Protein AF-D8UL14-F1 (afdb_monomer_lite)

pLDDT: mean 78.89, std 17.49, range [25.75, 96.25]

InterPro domains:
  IPR052980 Crinkler effector [PTHR33129] (57-321)

Organism: NCBI:txid3068

Structure (mmCIF, N/CA/C/O backbone):
data_AF-D8UL14-F1
#
_entry.id   AF-D8UL14-F1
#
loop_
_atom_site.group_PDB
_atom_site.id
_atom_site.type_symbol
_atom_site.label_atom_id
_atom_site.label_alt_id
_atom_site.label_comp_id
_atom_site.label_asym_id
_atom_site.label_entity_id
_atom_site.label_seq_id
_atom_site.pdbx_PDB_ins_code
_atom_site.Cartn_x
_atom_site.Cartn_y
_atom_site.Cartn_z
_atom_site.occupancy
_atom_site.B_iso_or_equiv
_atom_site.auth_seq_id
_atom_site.auth_comp_id
_atom_site.auth_asym_id
_atom_site.auth_atom_id
_atom_site.pdbx_PDB_model_num
ATOM 1 N N . MET A 1 1 ? -17.377 34.068 15.811 1.00 58.00 1 MET A N 1
ATOM 2 C CA . MET A 1 1 ? -17.763 32.808 15.140 1.00 58.00 1 MET A CA 1
ATOM 3 C C . MET A 1 1 ? -19.013 32.284 15.816 1.00 58.00 1 MET A C 1
ATOM 5 O O . MET A 1 1 ? -19.076 32.346 17.036 1.00 58.00 1 MET A O 1
ATOM 9 N N . ASP A 1 2 ? -19.990 31.846 15.027 1.00 80.19 2 ASP A N 1
ATOM 10 C CA . ASP A 1 2 ? -21.283 31.316 15.483 1.00 80.19 2 ASP A CA 1
ATOM 11 C C . ASP A 1 2 ? -21.216 29.783 15.643 1.00 80.19 2 ASP A C 1
ATOM 13 O O . ASP A 1 2 ? -20.431 29.139 14.946 1.00 80.19 2 ASP A O 1
ATOM 17 N N . TRP A 1 3 ? -22.023 29.180 16.519 1.00 77.19 3 TRP A N 1
ATOM 18 C CA . TRP A 1 3 ? -22.046 27.726 16.769 1.00 77.19 3 TRP A CA 1
ATOM 19 C C . TRP A 1 3 ? -22.418 26.918 15.510 1.00 77.19 3 TRP A C 1
ATOM 21 O O . TRP A 1 3 ? -21.996 25.771 15.358 1.00 77.19 3 TRP A O 1
ATOM 31 N N . LEU A 1 4 ? -23.113 27.537 14.546 1.00 82.19 4 LEU A N 1
ATOM 32 C CA . LEU A 1 4 ? -23.390 26.962 13.223 1.00 82.19 4 LEU A CA 1
ATOM 33 C C . LEU A 1 4 ? -22.128 26.722 12.376 1.00 82.19 4 LEU A C 1
ATOM 35 O O . LEU A 1 4 ? -22.139 25.870 11.487 1.00 82.19 4 LEU A O 1
ATOM 39 N N . SER A 1 5 ? -21.020 27.415 12.662 1.00 83.81 5 SER A N 1
ATOM 40 C CA . SER A 1 5 ? -19.759 27.250 11.923 1.00 83.81 5 SER A CA 1
ATOM 41 C C . SER A 1 5 ? -19.137 25.857 12.068 1.00 83.81 5 SER A C 1
ATOM 43 O O . SER A 1 5 ? -18.374 25.441 11.198 1.00 83.81 5 SER A O 1
ATOM 45 N N . LEU A 1 6 ? -19.509 25.102 13.109 1.00 84.31 6 LEU A N 1
ATOM 46 C CA . LEU A 1 6 ? -19.031 23.738 13.344 1.00 84.31 6 LEU A CA 1
ATOM 47 C C . LEU A 1 6 ? -19.735 22.697 12.457 1.00 84.31 6 LEU A C 1
ATOM 49 O O . LEU A 1 6 ? -19.236 21.583 12.299 1.00 84.31 6 LEU A O 1
ATOM 53 N N . ARG A 1 7 ? -20.871 23.049 11.838 1.00 88.00 7 ARG A N 1
ATOM 54 C CA . ARG A 1 7 ? -21.711 22.107 11.087 1.00 88.00 7 ARG A CA 1
ATOM 55 C C . ARG A 1 7 ? -21.043 21.591 9.815 1.00 88.00 7 ARG A C 1
ATOM 57 O O . ARG A 1 7 ? -20.945 20.382 9.647 1.00 88.00 7 ARG A O 1
ATOM 64 N N . ALA A 1 8 ? -20.530 22.477 8.962 1.00 83.94 8 ALA A N 1
ATOM 65 C CA . ALA A 1 8 ? -19.833 22.066 7.740 1.00 83.94 8 ALA A CA 1
ATOM 66 C C . ALA A 1 8 ? -18.567 21.220 8.029 1.00 83.94 8 ALA A C 1
ATOM 68 O O . ALA A 1 8 ? -18.393 20.172 7.404 1.00 83.94 8 ALA A O 1
ATOM 69 N N . PRO A 1 9 ? -17.717 21.575 9.015 1.00 83.38 9 PRO A N 1
ATOM 70 C CA . PRO A 1 9 ? -16.628 20.705 9.456 1.00 83.38 9 PRO A CA 1
ATOM 71 C C . PRO A 1 9 ? -17.098 19.337 9.987 1.00 83.38 9 PRO A C 1
ATOM 73 O O . PRO A 1 9 ? -16.516 18.311 9.633 1.00 83.38 9 PRO A O 1
ATOM 76 N N . LEU A 1 10 ? -18.167 19.285 10.792 1.00 83.62 10 LEU A N 1
ATOM 77 C CA . LEU A 1 10 ? -18.757 18.022 11.261 1.00 83.62 10 LEU A CA 1
ATOM 78 C C . LEU A 1 10 ? -19.303 17.176 10.107 1.00 83.62 10 LEU A C 1
ATOM 80 O O . LEU A 1 10 ? -19.116 15.964 10.115 1.00 83.62 10 LEU A O 1
ATOM 84 N N . GLU A 1 11 ? -19.944 17.784 9.109 1.00 84.75 11 GLU A N 1
ATOM 85 C CA . GLU A 1 11 ? -20.432 17.096 7.907 1.00 84.75 11 GLU A CA 1
ATOM 86 C C . GLU A 1 11 ? -19.291 16.497 7.089 1.00 84.75 11 GLU A C 1
ATOM 88 O O . GLU A 1 11 ? -19.402 15.354 6.646 1.00 84.75 11 GLU A O 1
ATOM 93 N N . ALA A 1 12 ? -18.177 17.216 6.946 1.00 76.38 12 ALA A N 1
ATOM 94 C CA . ALA A 1 12 ? -16.986 16.693 6.289 1.00 76.38 12 ALA A CA 1
ATOM 95 C C . ALA A 1 12 ? -16.360 15.522 7.071 1.00 76.38 12 ALA A C 1
ATOM 97 O O . ALA A 1 12 ? -15.912 14.546 6.471 1.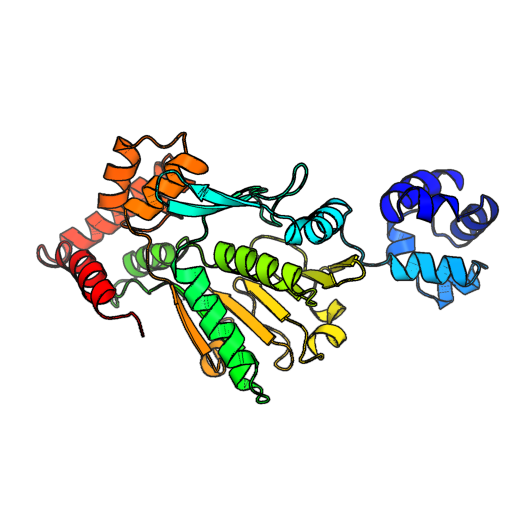00 76.38 12 ALA A O 1
ATOM 98 N N . TRP A 1 13 ? -16.351 15.594 8.406 1.00 77.38 13 TRP A N 1
ATOM 99 C CA . TRP A 1 13 ? -15.690 14.603 9.259 1.00 77.38 13 TRP A CA 1
ATOM 100 C C . TRP A 1 13 ? -16.537 13.351 9.536 1.00 77.38 13 TRP A C 1
ATOM 102 O O . TRP A 1 13 ? -16.030 12.234 9.475 1.00 77.38 13 TRP A O 1
ATOM 112 N N . LEU A 1 14 ? -17.833 13.515 9.809 1.00 79.06 14 LEU A N 1
ATOM 113 C CA . LEU A 1 14 ? -18.765 12.433 10.159 1.00 79.06 14 LEU A CA 1
ATOM 114 C C . LEU A 1 14 ? -19.622 11.954 8.983 1.00 79.06 14 LEU A C 1
ATOM 116 O O . LEU A 1 14 ? -20.426 11.032 9.157 1.00 79.06 14 LEU A O 1
ATOM 120 N N . LYS A 1 15 ? -19.470 12.575 7.804 1.00 73.81 15 LYS A N 1
ATOM 121 C CA . LYS A 1 15 ? -20.388 12.486 6.655 1.00 73.81 15 LYS A CA 1
ATOM 122 C C . LYS A 1 15 ? -21.759 13.087 6.987 1.00 73.81 15 LYS A C 1
ATOM 124 O O . LYS A 1 15 ? -22.193 13.103 8.140 1.00 73.81 15 LYS A O 1
ATOM 129 N N . SER A 1 16 ? -22.499 13.532 5.970 1.00 74.06 16 SER A N 1
ATOM 130 C CA . SER A 1 16 ? -23.780 14.238 6.154 1.00 74.06 16 SER A CA 1
ATOM 131 C C . SER A 1 16 ? -24.780 13.469 7.029 1.00 74.06 16 SER A C 1
ATOM 133 O O . SER A 1 16 ? -25.423 14.056 7.890 1.00 74.06 16 SER A O 1
ATOM 135 N N . ALA A 1 17 ? -24.859 12.140 6.898 1.00 73.38 17 ALA A N 1
ATOM 136 C CA . ALA A 1 17 ? -25.745 11.307 7.721 1.00 73.38 17 ALA A CA 1
ATOM 137 C C . ALA A 1 17 ? -25.305 11.183 9.195 1.00 73.38 17 ALA A C 1
ATOM 139 O O . ALA A 1 17 ? -26.136 10.926 10.068 1.00 73.38 17 ALA A O 1
ATOM 140 N N . GLY A 1 18 ? -24.008 11.314 9.486 1.00 76.12 18 GLY A N 1
ATOM 141 C CA . GLY A 1 18 ? -23.477 11.328 10.848 1.00 76.12 18 GLY A CA 1
ATOM 142 C C . GLY A 1 18 ? -23.667 12.690 11.505 1.00 76.12 18 GLY A C 1
ATOM 143 O O . GLY A 1 18 ? -24.178 12.764 12.620 1.00 76.12 18 GLY A O 1
ATOM 144 N N . ALA A 1 19 ? -23.343 13.759 10.778 1.00 81.69 19 ALA A N 1
ATOM 145 C CA . ALA A 1 19 ? -23.474 15.135 11.243 1.00 81.69 19 ALA A CA 1
ATOM 146 C C . ALA A 1 19 ? -24.931 15.591 11.398 1.00 81.69 19 ALA A C 1
ATOM 148 O O . ALA A 1 19 ? -25.245 16.257 12.377 1.00 81.69 19 ALA A O 1
ATOM 149 N N . ALA A 1 20 ? -25.851 15.154 10.529 1.00 84.19 20 ALA A N 1
ATOM 150 C CA . ALA A 1 20 ? -27.283 15.463 10.643 1.00 84.19 20 ALA A CA 1
ATOM 151 C C . ALA A 1 20 ? -27.923 14.955 11.947 1.00 84.19 20 ALA A C 1
ATOM 153 O O . ALA A 1 20 ? -29.019 15.371 12.315 1.00 84.19 20 ALA A O 1
ATOM 154 N N . LYS A 1 21 ? -27.251 14.045 12.662 1.00 87.75 21 LYS A N 1
ATOM 155 C CA . LYS A 1 21 ? -27.699 13.562 13.969 1.00 87.75 21 LYS A CA 1
ATOM 156 C C . LYS A 1 21 ? -27.408 14.570 15.094 1.00 87.75 21 LYS A C 1
ATOM 158 O O . LYS A 1 21 ? -28.018 14.450 16.160 1.00 87.75 21 LYS A O 1
ATOM 163 N N . PHE A 1 22 ? -26.512 15.534 14.875 1.00 90.69 22 PHE A N 1
ATOM 164 C CA . PHE A 1 22 ? -26.248 16.642 15.791 1.00 90.69 22 PHE A CA 1
ATOM 165 C C . PHE A 1 22 ? -27.320 17.713 15.597 1.00 90.69 22 PHE A C 1
ATOM 167 O O . PHE A 1 22 ? -27.424 18.342 14.545 1.00 90.69 22 PHE A O 1
ATOM 174 N N . SER A 1 23 ? -28.141 17.881 16.627 1.00 91.06 23 SER A N 1
ATOM 175 C CA . SER A 1 23 ? -29.106 18.971 16.699 1.00 91.06 23 SER A CA 1
ATOM 176 C C . SER A 1 23 ? -28.396 20.301 16.933 1.00 91.06 23 SER A C 1
ATOM 178 O O . SER A 1 23 ? -27.253 20.338 17.389 1.00 91.06 23 SER A O 1
ATOM 180 N N . ASP A 1 24 ? -29.099 21.396 16.677 1.00 91.44 24 ASP A N 1
ATOM 181 C CA . ASP A 1 24 ? -28.601 22.745 16.950 1.00 91.44 24 ASP A CA 1
ATOM 182 C C . ASP A 1 24 ? -28.225 22.934 18.426 1.00 91.44 24 ASP A C 1
ATOM 184 O O . ASP A 1 24 ? -27.248 23.609 18.742 1.00 91.44 24 ASP A O 1
ATOM 188 N N . GLU A 1 25 ? -28.936 22.255 19.328 1.00 91.62 25 GLU A N 1
ATOM 189 C CA . GLU A 1 25 ? -28.612 22.250 20.753 1.00 91.62 25 GLU A CA 1
ATOM 190 C C . GLU A 1 25 ? -27.302 21.506 21.050 1.00 91.62 25 GLU A C 1
ATOM 192 O O . GLU A 1 25 ? -26.485 21.993 21.826 1.00 91.62 25 GLU A O 1
ATOM 197 N N . ASP A 1 26 ? -27.032 20.378 20.378 1.00 92.19 26 ASP A N 1
ATOM 198 C CA . ASP A 1 26 ? -25.744 19.683 20.525 1.00 92.19 26 ASP A CA 1
ATOM 199 C C . ASP A 1 26 ? -24.581 20.570 20.031 1.00 92.19 26 ASP A C 1
ATOM 201 O O . ASP A 1 26 ? -23.508 20.583 20.634 1.00 92.19 26 ASP A O 1
ATOM 205 N N . LEU A 1 27 ? -24.785 21.330 18.946 1.00 92.12 27 LEU A N 1
ATOM 206 C CA . LEU A 1 27 ? -23.778 22.256 18.412 1.00 92.12 27 LEU A CA 1
ATOM 207 C C . LEU A 1 27 ? -23.531 23.444 19.354 1.00 92.12 27 LEU A C 1
ATOM 209 O O . LEU A 1 27 ? -22.382 23.846 19.540 1.00 92.12 27 LEU A O 1
ATOM 213 N N . ARG A 1 28 ? -24.581 23.976 19.991 1.00 91.62 28 ARG A N 1
ATOM 214 C CA . ARG A 1 28 ? -24.450 25.011 21.030 1.00 91.62 28 ARG A CA 1
ATOM 215 C C . ARG A 1 28 ? -23.696 24.507 22.250 1.00 91.62 28 ARG A C 1
ATOM 217 O O . ARG A 1 28 ? -22.808 25.206 22.727 1.00 91.62 28 ARG A O 1
ATOM 224 N N . VAL A 1 29 ? -24.011 23.299 22.714 1.00 93.69 29 VAL A N 1
ATOM 225 C CA . VAL A 1 29 ? -23.314 22.631 23.821 1.00 93.69 29 VAL A CA 1
ATOM 226 C C . VAL A 1 29 ? -21.818 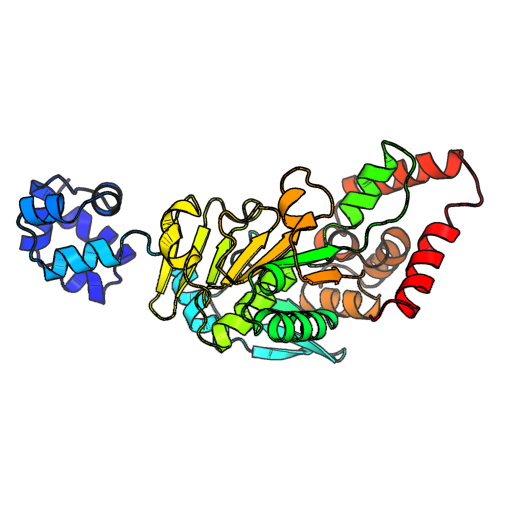22.490 23.527 1.00 93.69 29 VAL A C 1
ATOM 228 O O . VAL A 1 29 ? -20.984 22.838 24.361 1.00 93.69 29 VAL A O 1
ATOM 231 N N . LEU A 1 30 ? -21.460 22.040 22.320 1.00 92.62 30 LEU A N 1
ATOM 232 C CA . LEU A 1 30 ? -20.062 21.944 21.895 1.00 92.62 30 LEU A CA 1
ATOM 233 C C . LEU A 1 30 ? -19.373 23.314 21.879 1.00 92.62 30 LEU A C 1
ATOM 235 O O . LEU A 1 30 ? -18.281 23.459 22.425 1.00 92.62 30 LEU A O 1
ATOM 239 N N . TRP A 1 31 ? -20.029 24.326 21.318 1.00 92.31 31 TRP A N 1
ATOM 240 C CA . TRP A 1 31 ? -19.496 25.685 21.252 1.00 92.31 31 TRP A CA 1
ATOM 241 C C . TRP A 1 31 ? -19.279 26.299 22.646 1.00 92.31 31 TRP A C 1
ATOM 243 O O . TRP A 1 31 ? -18.201 26.814 22.937 1.00 92.31 31 TRP A O 1
ATOM 253 N N . GLN A 1 32 ? -20.255 26.173 23.552 1.00 91.62 32 GLN A N 1
ATOM 254 C CA . GLN A 1 32 ? -20.136 26.625 24.946 1.00 91.62 32 GLN A CA 1
ATOM 255 C C . GLN A 1 32 ? -19.051 25.861 25.717 1.00 91.62 32 GLN A C 1
ATOM 257 O O . GLN A 1 32 ? -18.375 26.437 26.567 1.00 91.62 32 GLN A O 1
ATOM 262 N N . GLY A 1 33 ? -18.849 24.582 25.388 1.00 89.38 33 GLY A N 1
ATOM 263 C CA . GLY A 1 33 ? -17.757 23.756 25.900 1.00 89.38 33 GLY A CA 1
ATOM 264 C C . GLY A 1 33 ? -16.374 24.099 25.333 1.00 89.38 33 GLY A C 1
ATOM 265 O O . GLY A 1 33 ? -15.398 23.462 25.723 1.00 89.38 33 GLY A O 1
ATOM 266 N N . GLY A 1 34 ? -16.277 25.082 24.428 1.00 89.75 34 GLY A N 1
ATOM 267 C CA . GLY A 1 34 ? -15.028 25.531 23.810 1.00 89.75 34 GLY A CA 1
ATOM 268 C C . GLY A 1 34 ? -14.608 24.749 22.563 1.00 89.75 34 GLY A C 1
ATOM 269 O O . GLY A 1 34 ? -13.514 24.978 22.052 1.00 89.75 34 GLY A O 1
ATOM 270 N N . TYR A 1 35 ? -15.451 23.851 22.046 1.00 91.19 35 TYR A N 1
ATOM 271 C CA . TYR A 1 35 ? -15.171 23.060 20.846 1.00 91.19 35 TYR A CA 1
ATOM 272 C C . TYR A 1 35 ? -15.611 23.810 19.586 1.00 91.19 35 TYR A C 1
ATOM 274 O O . TYR A 1 35 ? -16.656 23.531 18.998 1.00 91.19 35 TYR A O 1
ATOM 282 N N . ASN A 1 36 ? -14.809 24.791 19.181 1.00 87.88 36 ASN A N 1
ATOM 283 C CA . ASN A 1 36 ? -15.134 25.696 18.076 1.00 87.88 36 ASN A CA 1
ATOM 284 C C . ASN A 1 36 ? -14.644 25.183 16.719 1.00 87.88 36 ASN A C 1
ATOM 286 O O . ASN A 1 36 ? -15.068 25.674 15.673 1.00 87.88 36 ASN A O 1
ATOM 290 N N . THR A 1 37 ? -13.744 24.203 16.724 1.00 87.12 37 THR A N 1
ATOM 291 C CA . THR A 1 37 ? -13.106 23.656 15.531 1.00 87.12 37 THR A CA 1
ATOM 292 C C . THR A 1 37 ? -13.059 22.128 15.566 1.00 87.12 37 THR A C 1
ATOM 294 O O . THR A 1 37 ? -13.192 21.489 16.611 1.00 87.12 37 THR A O 1
ATOM 297 N N . LEU A 1 38 ? -12.790 21.515 14.408 1.00 82.62 38 LEU A N 1
ATOM 298 C CA . LEU A 1 38 ? -12.474 20.083 14.348 1.00 82.62 38 LEU A CA 1
ATOM 299 C C . LEU A 1 38 ? -11.213 19.723 15.135 1.00 82.62 38 LEU A C 1
ATOM 301 O O . LEU A 1 38 ? -11.096 18.585 15.573 1.00 82.62 38 LEU A O 1
ATOM 305 N N . VAL A 1 39 ? -10.266 20.650 15.297 1.00 82.56 39 VAL A N 1
ATOM 306 C CA . VAL A 1 39 ? -9.039 20.392 16.063 1.00 82.56 39 VAL A CA 1
ATOM 307 C C . VAL A 1 39 ? -9.391 20.154 17.527 1.00 82.56 39 VAL A C 1
ATOM 309 O O . VAL A 1 39 ? -8.952 19.158 18.095 1.00 82.56 39 VAL A O 1
ATOM 312 N N . ASP A 1 40 ? -10.270 20.987 18.087 1.00 87.75 40 ASP A N 1
ATOM 313 C CA . ASP A 1 40 ? -10.749 20.853 19.466 1.00 87.75 40 ASP A CA 1
ATOM 314 C C . ASP A 1 40 ? -11.473 19.515 19.666 1.00 87.75 40 ASP A C 1
ATOM 316 O O . ASP A 1 40 ? -11.225 18.792 20.631 1.00 87.75 40 ASP A O 1
ATOM 320 N N . LEU A 1 41 ? -12.332 19.139 18.710 1.00 86.56 41 LEU A N 1
ATOM 321 C CA . LEU A 1 41 ? -13.044 17.861 18.741 1.00 86.56 41 LEU A CA 1
ATOM 322 C C . LEU A 1 41 ? -12.129 16.651 18.548 1.00 86.56 41 LEU A C 1
ATOM 324 O O . LEU A 1 41 ? -12.437 15.583 19.069 1.00 86.56 41 LEU A O 1
ATOM 328 N N . LYS A 1 42 ? -11.014 16.787 17.823 1.00 83.06 42 LYS A N 1
ATOM 329 C CA . LYS A 1 42 ? -10.049 15.700 17.598 1.00 83.06 42 LYS A CA 1
ATOM 330 C C . LYS A 1 42 ? -9.227 15.358 18.840 1.00 83.06 42 LYS A C 1
ATOM 332 O O . LYS A 1 42 ? -8.758 14.230 18.940 1.00 83.06 42 LYS A O 1
ATOM 337 N N . VAL A 1 43 ? -9.071 16.301 19.769 1.00 83.94 43 VAL A N 1
ATOM 338 C CA . VAL A 1 43 ? -8.344 16.105 21.038 1.00 83.94 43 VAL A CA 1
ATOM 339 C C . VAL A 1 43 ? -9.271 15.962 22.248 1.00 83.94 43 VAL A C 1
ATOM 341 O O . VAL A 1 43 ? -8.807 15.780 23.373 1.00 83.94 43 VAL A O 1
ATOM 344 N N . ALA A 1 44 ? -10.585 16.050 22.034 1.00 87.44 44 ALA A N 1
ATOM 345 C CA . ALA A 1 44 ? -11.578 15.958 23.090 1.00 87.44 44 ALA A CA 1
ATOM 346 C C . ALA A 1 44 ? -11.561 14.580 23.769 1.00 87.44 44 ALA A C 1
ATOM 348 O O . ALA A 1 44 ? -11.396 13.546 23.129 1.00 87.44 44 ALA A O 1
ATOM 349 N N . THR A 1 45 ? -11.791 14.546 25.076 1.00 88.19 45 THR A N 1
ATOM 350 C CA . THR A 1 45 ? -11.923 13.294 25.830 1.00 88.19 45 THR A CA 1
ATOM 351 C C . THR A 1 45 ? -13.392 13.010 26.112 1.00 88.19 45 THR A C 1
ATOM 353 O O . THR A 1 45 ? -14.211 13.929 26.147 1.00 88.19 45 THR A O 1
ATOM 356 N N . ARG A 1 46 ? -13.734 11.748 26.402 1.00 90.62 46 ARG A N 1
ATOM 357 C CA . ARG A 1 46 ? -15.077 11.395 26.892 1.00 90.62 46 ARG A CA 1
ATOM 358 C C . ARG A 1 46 ? -15.505 12.303 28.048 1.00 90.62 46 ARG A C 1
ATOM 360 O O . ARG A 1 46 ? -16.535 12.960 27.961 1.00 90.62 46 ARG A O 1
ATOM 367 N N . ALA A 1 47 ? -14.657 12.407 29.071 1.00 89.25 47 ALA A N 1
ATOM 368 C CA . ALA A 1 47 ? -14.933 13.198 30.265 1.00 89.25 47 ALA A CA 1
ATOM 369 C C . ALA A 1 47 ? -15.131 14.692 29.961 1.00 89.25 47 ALA A C 1
ATOM 371 O O . ALA A 1 47 ? -15.948 15.347 30.605 1.00 89.25 47 ALA A O 1
ATOM 372 N N . SER A 1 48 ? -14.396 15.251 28.994 1.00 93.19 48 SER A N 1
ATOM 373 C CA . SER A 1 48 ? -14.529 16.665 28.635 1.00 93.19 48 SER A CA 1
ATOM 374 C C . SER A 1 48 ? -15.775 16.947 27.788 1.00 93.19 48 SER A C 1
ATOM 376 O O . SER A 1 48 ? -16.354 18.021 27.926 1.00 93.19 48 SER A O 1
ATOM 378 N N . LEU A 1 49 ? -16.211 16.006 26.943 1.00 92.25 49 LEU A N 1
ATOM 379 C CA . LEU A 1 49 ? -17.449 16.125 26.159 1.00 92.25 49 LEU A CA 1
ATOM 380 C C . LEU A 1 49 ? -18.697 15.906 27.028 1.00 92.25 49 LEU A C 1
ATOM 382 O O . LEU A 1 49 ? -19.669 16.648 26.910 1.00 92.25 49 LEU A O 1
ATOM 386 N N . GLU A 1 50 ? -18.656 14.937 27.944 1.00 92.25 50 GLU A N 1
ATOM 387 C CA . GLU A 1 50 ? -19.732 14.694 28.914 1.00 92.25 50 GLU A CA 1
ATOM 388 C C . GLU A 1 50 ? -19.894 15.882 29.870 1.00 92.25 50 GLU A C 1
ATOM 390 O O . GLU A 1 50 ? -21.016 16.312 30.128 1.00 92.25 50 GLU A O 1
ATOM 395 N N . ARG A 1 51 ? -18.786 16.487 30.329 1.00 92.75 51 ARG A N 1
ATOM 396 C CA . ARG A 1 51 ? -18.821 17.705 31.158 1.00 92.75 51 ARG A CA 1
ATOM 397 C C . ARG A 1 51 ? -19.409 18.908 30.424 1.00 92.75 51 ARG A C 1
ATOM 399 O O . ARG A 1 51 ? -20.035 19.744 31.063 1.00 92.75 51 ARG A O 1
ATOM 406 N N . ALA A 1 52 ? -19.225 18.993 29.106 1.00 91.62 52 ALA A N 1
ATOM 407 C CA . ALA A 1 52 ? -19.877 20.018 28.297 1.00 91.62 52 ALA A CA 1
ATOM 408 C C . ALA A 1 52 ? -21.402 19.810 28.209 1.00 91.62 52 ALA A C 1
ATOM 410 O O . ALA A 1 52 ? -22.110 20.732 27.830 1.00 91.62 52 ALA A O 1
ATOM 411 N N . GLY A 1 53 ? -21.920 18.637 28.596 1.00 92.19 53 GLY A N 1
ATOM 412 C CA . GLY A 1 53 ? -23.346 18.305 28.546 1.00 92.19 53 GLY A CA 1
ATOM 413 C C . GLY A 1 53 ? -23.754 17.557 27.277 1.00 92.19 53 GLY A C 1
ATOM 414 O O . GLY A 1 53 ? -24.944 17.419 26.993 1.00 92.19 53 GLY A O 1
ATOM 415 N N . LEU A 1 54 ? -22.788 17.067 26.492 1.00 93.50 54 LEU A N 1
ATOM 416 C CA . LEU A 1 54 ? -23.081 16.346 25.263 1.00 93.50 54 LEU A CA 1
ATOM 417 C C . LEU A 1 54 ? -23.630 14.944 25.573 1.00 93.50 54 LEU A C 1
ATOM 419 O O . LEU A 1 54 ? -23.089 14.205 26.395 1.00 93.50 54 LEU A O 1
ATOM 423 N N . ARG A 1 55 ? -24.700 14.548 24.878 1.00 91.62 55 ARG A N 1
ATOM 424 C CA . ARG A 1 55 ? -25.357 13.247 25.087 1.00 91.62 55 ARG A CA 1
ATOM 425 C C . ARG A 1 55 ? -24.396 12.079 24.808 1.00 91.62 55 ARG A C 1
ATOM 427 O O . ARG A 1 55 ? -23.693 12.138 23.796 1.00 91.62 55 ARG A O 1
ATOM 434 N N . PRO A 1 56 ? -24.439 10.970 25.577 1.00 87.75 56 PRO A N 1
ATOM 435 C CA . PRO A 1 56 ? -23.511 9.843 25.417 1.00 87.75 56 PRO A CA 1
ATOM 436 C C . PRO A 1 56 ? -23.389 9.321 23.979 1.00 87.75 56 PRO A C 1
ATOM 438 O O . PRO A 1 56 ? -22.287 9.162 23.474 1.00 87.75 56 PRO A O 1
ATOM 441 N N . ALA A 1 57 ? -24.504 9.188 23.253 1.00 83.31 57 ALA A N 1
ATOM 442 C CA . ALA A 1 57 ? -24.481 8.742 21.857 1.00 83.31 57 ALA A CA 1
ATOM 443 C C . ALA A 1 57 ? -23.724 9.694 20.904 1.00 83.31 57 ALA A C 1
ATOM 445 O O . ALA A 1 57 ? -23.202 9.261 19.880 1.00 83.31 57 ALA A O 1
ATOM 446 N N . ARG A 1 58 ? -23.679 10.998 21.206 1.00 90.56 58 ARG A N 1
ATOM 447 C CA . ARG A 1 58 ? -22.924 12.000 20.433 1.00 90.56 58 ARG A CA 1
ATOM 448 C C . ARG A 1 58 ? -21.457 12.019 20.843 1.00 90.56 58 ARG A C 1
ATOM 450 O O . ARG A 1 58 ? -20.599 12.144 19.974 1.00 90.56 58 ARG A O 1
ATOM 457 N N . VAL A 1 59 ? -21.180 11.819 22.132 1.00 87.31 59 VAL A N 1
ATOM 458 C CA . VAL A 1 59 ? -19.824 11.584 22.645 1.00 87.31 59 VAL A CA 1
ATOM 459 C C . VAL A 1 59 ? -19.214 10.376 21.937 1.00 87.31 59 VAL A C 1
ATOM 461 O O . VAL A 1 59 ? -18.159 10.499 21.326 1.00 87.31 59 VAL A O 1
ATOM 464 N N . ASP A 1 60 ? -19.922 9.247 21.914 1.00 83.06 60 ASP A N 1
ATOM 465 C CA . ASP A 1 60 ? -19.487 8.027 21.232 1.00 83.06 60 ASP A CA 1
ATOM 466 C C . ASP A 1 60 ? -19.233 8.271 19.742 1.00 83.06 60 ASP A C 1
ATOM 468 O O . ASP A 1 60 ? -18.240 7.793 19.202 1.00 83.06 60 ASP A O 1
ATOM 472 N N . GLN A 1 61 ? -20.083 9.061 19.077 1.00 81.75 61 GLN A N 1
ATOM 473 C CA . GLN A 1 61 ? -19.879 9.423 17.674 1.00 81.75 61 GLN A CA 1
ATOM 474 C C . GLN A 1 61 ? -18.605 10.234 17.446 1.00 81.75 61 GLN A C 1
ATOM 476 O O . GLN A 1 61 ? -17.837 9.872 16.557 1.00 81.75 61 GLN A O 1
ATOM 481 N N . ILE A 1 62 ? -18.359 11.283 18.238 1.00 84.94 62 ILE A N 1
ATOM 482 C CA . ILE A 1 62 ? -17.140 12.099 18.129 1.00 84.94 62 ILE A CA 1
ATOM 483 C C . ILE A 1 62 ? -15.914 11.229 18.384 1.00 84.94 62 ILE A C 1
ATOM 485 O O . ILE A 1 62 ? -15.007 11.202 17.559 1.00 84.94 62 ILE A O 1
ATOM 489 N N . LEU A 1 63 ? -15.912 10.456 19.471 1.00 82.62 63 LEU A N 1
ATOM 490 C CA . LEU A 1 63 ? -14.786 9.594 19.826 1.00 82.62 63 LEU A CA 1
ATOM 491 C C . LEU A 1 63 ? -14.550 8.492 18.782 1.00 82.62 63 LEU A C 1
ATOM 493 O O . LEU A 1 63 ? -13.410 8.206 18.446 1.00 82.62 63 LEU A O 1
ATOM 497 N N . SER A 1 64 ? -15.607 7.917 18.199 1.00 74.50 64 SER A N 1
ATOM 498 C CA . SER A 1 64 ? -15.483 6.925 17.116 1.00 74.50 64 SER A CA 1
ATOM 499 C C . SER A 1 64 ? -14.972 7.507 15.792 1.00 74.50 64 SER A C 1
ATOM 501 O O . SER A 1 64 ? -14.560 6.763 14.898 1.00 74.50 64 SER A O 1
ATOM 503 N N . ALA A 1 65 ? -15.047 8.831 15.645 1.00 75.94 65 ALA A N 1
ATOM 504 C CA . ALA A 1 65 ? -14.541 9.560 14.494 1.00 75.94 65 ALA A CA 1
ATOM 505 C C . ALA A 1 65 ? -13.143 10.141 14.721 1.00 75.94 65 ALA A C 1
ATOM 507 O O . ALA A 1 65 ? -12.444 10.462 13.755 1.00 75.94 65 ALA A O 1
ATOM 508 N N . GLN A 1 66 ? -12.710 10.262 15.978 1.00 80.88 66 GLN A N 1
ATOM 509 C CA . GLN A 1 66 ? -11.333 10.599 16.312 1.00 80.88 66 GLN A CA 1
ATOM 510 C C . GLN A 1 66 ? -10.382 9.580 15.709 1.00 80.88 66 GLN A C 1
ATOM 512 O O . GLN A 1 66 ? -10.609 8.373 15.740 1.00 80.88 66 GLN A O 1
ATOM 517 N N . GLY A 1 67 ? -9.334 10.107 15.084 1.00 71.88 67 GLY A N 1
ATOM 518 C CA . GLY A 1 67 ? -8.379 9.294 14.357 1.00 71.88 67 GLY A CA 1
ATOM 519 C C . GLY A 1 67 ? -8.947 8.624 13.111 1.00 71.88 67 GLY A C 1
ATOM 520 O O . GLY A 1 67 ? -8.200 7.871 12.522 1.00 71.88 67 GLY A O 1
ATOM 521 N N . ARG A 1 68 ? -10.193 8.849 12.656 1.00 79.62 68 ARG A N 1
ATOM 522 C CA . ARG A 1 68 ? -10.600 8.365 11.324 1.00 79.62 68 ARG A CA 1
ATOM 523 C C . ARG A 1 68 ? -9.773 9.052 10.244 1.00 79.62 68 ARG A C 1
ATOM 525 O O . ARG A 1 68 ? -9.588 10.270 10.273 1.00 79.62 68 ARG A O 1
ATOM 532 N N . ALA A 1 69 ? -9.305 8.254 9.296 1.00 80.12 69 ALA A N 1
ATOM 533 C CA . ALA A 1 69 ? -8.592 8.733 8.129 1.00 80.12 69 ALA A CA 1
ATOM 534 C C . ALA A 1 69 ? -9.536 9.536 7.218 1.00 80.12 69 ALA A C 1
ATOM 536 O O . ALA A 1 69 ? -10.763 9.438 7.313 1.00 80.12 69 ALA A O 1
ATOM 537 N N . GLY A 1 70 ? -8.961 10.334 6.316 1.00 76.62 70 GLY A N 1
ATOM 538 C CA . GLY A 1 70 ? -9.733 11.083 5.323 1.00 76.62 70 GLY A CA 1
ATOM 539 C C . GLY A 1 70 ? -10.684 10.198 4.502 1.00 76.62 70 GLY A C 1
ATOM 540 O O . GLY A 1 70 ? -10.441 9.007 4.295 1.00 76.62 70 GLY A O 1
ATOM 541 N N . ALA A 1 71 ? -11.767 10.795 3.991 1.00 78.31 71 ALA A N 1
ATOM 542 C CA . ALA A 1 71 ? -12.792 10.082 3.223 1.00 78.31 71 ALA A CA 1
ATOM 543 C C . ALA A 1 71 ? -12.224 9.306 2.017 1.00 78.31 71 ALA A C 1
ATOM 545 O O . ALA A 1 71 ? -12.748 8.244 1.685 1.00 78.31 71 ALA A O 1
ATOM 546 N N . SER A 1 72 ? -11.131 9.793 1.420 1.00 83.38 72 SER A N 1
ATOM 547 C CA . SER A 1 72 ? -10.403 9.119 0.339 1.00 83.38 72 SER A CA 1
ATOM 548 C C . SER A 1 72 ? -9.837 7.761 0.763 1.00 83.38 72 SER A C 1
ATOM 550 O O . SER A 1 72 ? -10.000 6.787 0.034 1.00 83.38 72 SER A O 1
ATOM 552 N N . PHE A 1 73 ? -9.232 7.656 1.951 1.00 88.00 73 PHE A N 1
ATOM 553 C CA . PHE A 1 73 ? -8.697 6.393 2.468 1.00 88.00 73 PHE A CA 1
ATOM 554 C C . PHE A 1 73 ? -9.809 5.404 2.819 1.00 88.00 73 PHE A C 1
ATOM 556 O O . PHE A 1 73 ? -9.688 4.211 2.534 1.00 88.00 73 PHE A O 1
ATOM 563 N N . GLU A 1 74 ? -10.916 5.887 3.394 1.00 87.69 74 GLU A N 1
ATOM 564 C CA . GLU A 1 74 ? -12.087 5.043 3.648 1.00 87.69 74 GLU A CA 1
ATOM 565 C C . GLU A 1 74 ? -12.695 4.503 2.347 1.00 87.69 74 GLU A C 1
ATOM 567 O O . GLU A 1 74 ? -13.065 3.329 2.268 1.00 87.69 74 GLU A O 1
ATOM 572 N N . GLU A 1 75 ? -12.810 5.348 1.321 1.00 90.38 75 GLU A N 1
ATOM 573 C CA . GLU A 1 75 ? -13.339 4.951 0.019 1.00 90.38 75 GLU A CA 1
ATOM 574 C C . GLU A 1 75 ? -12.405 3.977 -0.704 1.00 90.38 75 GLU A C 1
ATOM 576 O O . GLU A 1 75 ? -12.878 2.954 -1.207 1.00 90.38 75 GLU A O 1
ATOM 581 N N . PHE A 1 76 ? -11.095 4.243 -0.677 1.00 92.69 76 PHE A N 1
ATOM 582 C CA . PHE A 1 76 ? -10.058 3.335 -1.161 1.00 92.69 76 PHE A CA 1
ATOM 583 C C . PHE A 1 76 ? -10.199 1.955 -0.517 1.00 92.69 76 PHE A C 1
ATOM 585 O O . PHE A 1 76 ? -10.425 0.978 -1.226 1.00 92.69 76 PHE A O 1
ATOM 592 N N . TRP A 1 77 ? -10.166 1.862 0.815 1.00 94.44 77 TRP A N 1
ATOM 593 C CA . TRP A 1 77 ? -10.235 0.577 1.516 1.00 94.44 77 TRP A CA 1
ATOM 594 C C . TRP A 1 77 ? -11.533 -0.184 1.237 1.00 94.44 77 TRP A C 1
ATOM 596 O O . TRP A 1 77 ? -11.519 -1.391 0.997 1.00 94.44 77 TRP A O 1
ATOM 606 N N . LYS A 1 78 ? -12.667 0.526 1.194 1.00 92.69 78 LYS A N 1
ATOM 607 C CA . LYS A 1 78 ? -13.977 -0.068 0.900 1.00 92.69 78 LYS A CA 1
ATOM 608 C C . LYS A 1 78 ? -14.063 -0.634 -0.520 1.00 92.69 78 LYS A C 1
ATOM 610 O O . LYS A 1 78 ? -14.758 -1.630 -0.740 1.00 92.69 78 LYS A O 1
ATOM 615 N N . LYS A 1 79 ? -13.430 0.021 -1.497 1.00 94.75 79 LYS A N 1
ATOM 616 C CA . LYS A 1 79 ? -13.469 -0.385 -2.909 1.00 94.75 79 LYS A CA 1
ATOM 617 C C . LYS A 1 79 ? -12.321 -1.317 -3.298 1.00 94.75 79 LYS A C 1
ATOM 619 O O . LYS A 1 79 ? -12.470 -2.029 -4.284 1.00 94.75 79 LYS A O 1
ATOM 624 N N . LEU A 1 80 ? -11.235 -1.376 -2.527 1.00 95.12 80 LEU A N 1
ATOM 625 C CA . LEU A 1 80 ? -10.044 -2.170 -2.836 1.00 95.12 80 LEU A CA 1
ATOM 626 C C . LEU A 1 80 ? -10.342 -3.660 -3.111 1.00 95.12 80 LEU A C 1
ATOM 628 O O . LEU A 1 80 ? -9.850 -4.165 -4.118 1.00 95.12 80 LEU A O 1
ATOM 632 N N . PRO A 1 81 ? -11.203 -4.367 -2.345 1.00 94.94 81 PRO A N 1
ATOM 633 C CA . PRO A 1 81 ? -11.569 -5.754 -2.661 1.00 94.94 81 PRO A CA 1
ATOM 634 C C . PRO A 1 81 ? -12.300 -5.937 -3.999 1.00 94.94 81 PRO A C 1
ATOM 636 O O . PRO A 1 81 ? -12.399 -7.053 -4.498 1.00 94.94 81 PRO A O 1
ATOM 639 N N . LYS A 1 82 ? -12.847 -4.853 -4.562 1.00 93.50 82 LYS A N 1
ATOM 640 C CA . LYS A 1 82 ? -13.564 -4.830 -5.845 1.00 93.50 82 LYS A CA 1
ATOM 641 C C . LYS A 1 82 ? -12.678 -4.379 -7.008 1.00 93.50 82 LYS A C 1
ATOM 643 O O . LYS A 1 82 ? -13.199 -4.168 -8.101 1.00 93.50 82 LYS A O 1
ATOM 648 N N . ALA A 1 83 ? -11.378 -4.189 -6.776 1.00 93.81 83 ALA A N 1
ATOM 649 C CA . ALA A 1 83 ? -10.425 -3.891 -7.834 1.00 93.81 83 ALA A CA 1
ATOM 650 C C . ALA A 1 83 ? -10.468 -4.985 -8.913 1.00 93.81 83 ALA A C 1
ATOM 652 O O . ALA A 1 83 ? -10.605 -6.175 -8.616 1.00 93.81 83 ALA A O 1
ATOM 653 N N . VAL A 1 84 ? -10.371 -4.567 -10.171 1.00 92.94 84 VAL A N 1
ATOM 654 C CA . VAL A 1 84 ? -10.428 -5.468 -11.321 1.00 92.94 84 VAL A CA 1
ATOM 655 C C . VAL A 1 84 ? -9.032 -6.013 -11.570 1.00 92.94 84 VAL A C 1
ATOM 657 O O . VAL A 1 84 ? -8.083 -5.246 -11.702 1.00 92.94 84 VAL A O 1
ATOM 660 N N . VAL A 1 85 ? -8.907 -7.335 -11.661 1.00 91.81 85 VAL A N 1
ATOM 661 C CA . VAL A 1 85 ? -7.675 -7.986 -12.116 1.00 91.81 85 VAL A CA 1
ATOM 662 C C . VAL A 1 85 ? -7.883 -8.404 -13.564 1.00 91.81 85 VAL A C 1
ATOM 664 O O . VAL A 1 85 ? -8.681 -9.295 -13.849 1.00 91.81 85 VAL A O 1
ATOM 667 N N . ALA A 1 86 ? -7.196 -7.726 -14.479 1.00 90.00 86 ALA A N 1
ATOM 668 C CA . ALA A 1 86 ? -7.251 -7.995 -15.912 1.00 90.00 86 ALA A CA 1
ATOM 669 C C . ALA A 1 86 ? -5.916 -8.552 -16.414 1.00 90.00 86 ALA A C 1
ATOM 671 O O . ALA A 1 86 ? -4.883 -8.393 -15.770 1.00 90.00 86 ALA A O 1
ATOM 672 N N . GLN A 1 87 ? -5.933 -9.190 -17.582 1.00 89.75 87 GLN A N 1
ATOM 673 C CA . GLN A 1 87 ? -4.712 -9.585 -18.281 1.00 89.75 87 GLN A CA 1
ATOM 674 C C . GLN A 1 87 ? -4.300 -8.485 -19.256 1.00 89.75 87 GLN A C 1
ATOM 676 O O . GLN A 1 87 ? -5.125 -7.955 -20.002 1.00 89.75 87 GLN A O 1
ATOM 681 N N . SER A 1 88 ? -3.016 -8.144 -19.259 1.00 85.56 88 SER A N 1
ATOM 682 C CA . SER A 1 88 ? -2.427 -7.285 -20.277 1.00 85.56 88 SER A CA 1
ATOM 683 C C . SER A 1 88 ? -2.316 -8.023 -21.612 1.00 85.56 88 SER A C 1
ATOM 685 O O . SER A 1 88 ? -2.393 -9.250 -21.680 1.00 85.56 88 SER A O 1
ATOM 687 N N . SER A 1 89 ? -2.038 -7.281 -22.685 1.00 79.25 89 SER A N 1
ATOM 688 C CA . SER A 1 89 ? -1.729 -7.848 -24.009 1.00 79.25 89 SER A CA 1
ATOM 689 C C . SER A 1 89 ? -0.524 -8.797 -24.017 1.00 79.25 89 SER A C 1
ATOM 691 O O . SER A 1 89 ? -0.339 -9.550 -24.968 1.00 79.25 89 SER A O 1
ATOM 693 N N . GLN A 1 90 ? 0.292 -8.770 -22.963 1.00 81.56 90 GLN A N 1
ATOM 694 C CA . GLN A 1 90 ? 1.472 -9.609 -22.782 1.00 81.56 90 GLN A CA 1
ATOM 695 C C . GLN A 1 90 ? 1.261 -10.669 -21.685 1.00 81.56 90 GLN A C 1
ATOM 697 O O . GLN A 1 90 ? 2.232 -11.227 -21.185 1.00 81.56 90 GLN A O 1
ATOM 702 N N . ASN A 1 91 ? 0.002 -10.961 -21.325 1.00 87.38 91 ASN A N 1
ATOM 703 C CA . ASN A 1 91 ? -0.401 -11.965 -20.330 1.00 87.38 91 ASN A CA 1
ATOM 704 C C . ASN A 1 91 ? 0.145 -11.717 -18.913 1.00 87.38 91 ASN A C 1
ATOM 706 O O . ASN A 1 91 ? 0.434 -12.660 -18.175 1.00 87.38 91 ASN A O 1
ATOM 710 N N . PHE A 1 92 ? 0.294 -10.447 -18.533 1.00 89.12 92 PHE A N 1
ATOM 711 C CA . PHE A 1 92 ? 0.566 -10.069 -17.147 1.00 89.12 92 PHE A CA 1
ATOM 712 C C . PHE A 1 92 ? -0.707 -9.602 -16.464 1.00 89.12 92 PHE A C 1
ATOM 714 O O . PHE A 1 92 ? -1.492 -8.855 -17.046 1.00 89.12 92 PHE A O 1
ATOM 721 N N . GLU A 1 93 ? -0.864 -9.974 -15.201 1.00 93.44 93 GLU A N 1
ATOM 722 C CA . GLU A 1 93 ? -1.952 -9.473 -14.375 1.00 93.44 93 GLU A CA 1
ATOM 723 C C . GLU A 1 93 ? -1.780 -7.980 -14.082 1.00 93.44 93 GLU A C 1
ATOM 725 O O . GLU A 1 93 ? -0.711 -7.507 -13.694 1.00 93.44 93 GLU A O 1
ATOM 730 N N . VAL A 1 94 ? -2.867 -7.237 -14.244 1.00 93.06 94 VAL A N 1
ATOM 731 C CA . VAL A 1 94 ? -2.966 -5.809 -13.970 1.00 93.06 94 VAL A CA 1
ATOM 732 C C . VAL A 1 94 ? -4.078 -5.613 -12.957 1.00 93.06 94 VAL A C 1
ATOM 734 O O . VAL A 1 94 ? -5.236 -5.925 -13.232 1.00 93.06 94 VAL A O 1
ATOM 737 N N . LEU A 1 95 ? -3.720 -5.098 -11.788 1.00 94.31 95 LEU A N 1
ATOM 738 C CA . LEU A 1 95 ? -4.661 -4.695 -10.758 1.00 94.31 95 LEU A CA 1
ATOM 739 C C . LEU A 1 95 ? -5.084 -3.247 -11.024 1.00 94.31 95 LEU A C 1
ATOM 741 O O . LEU A 1 95 ? -4.269 -2.329 -10.933 1.00 94.31 95 LEU A O 1
ATOM 745 N N . GLN A 1 96 ? -6.358 -3.052 -11.343 1.00 94.12 96 GLN A N 1
ATOM 746 C CA . GLN A 1 96 ? -6.969 -1.753 -11.593 1.00 94.12 96 GLN A CA 1
ATOM 747 C C . GLN A 1 96 ? -7.900 -1.388 -10.436 1.00 94.12 96 GLN A C 1
ATOM 749 O O . GLN A 1 96 ? -8.861 -2.106 -10.144 1.00 94.12 96 GLN A O 1
ATOM 754 N N . LEU A 1 97 ? -7.624 -0.262 -9.780 1.00 93.44 97 LEU A N 1
ATOM 755 C CA . LEU A 1 97 ? -8.494 0.278 -8.743 1.00 93.44 97 LEU A CA 1
ATOM 756 C C . LEU A 1 97 ? -9.782 0.847 -9.348 1.00 93.44 97 LEU A C 1
ATOM 758 O O . LEU A 1 97 ? -9.832 1.227 -10.517 1.00 93.44 97 LEU A O 1
ATOM 762 N N . ALA A 1 98 ? -10.833 0.901 -8.532 1.00 91.56 98 ALA A N 1
ATOM 763 C CA . ALA A 1 98 ? -12.109 1.478 -8.932 1.00 91.56 98 ALA A CA 1
ATOM 764 C C . ALA A 1 98 ? -12.013 3.004 -9.097 1.00 91.56 98 ALA A C 1
ATOM 766 O O . ALA A 1 98 ? -11.217 3.665 -8.423 1.00 91.56 98 ALA A O 1
ATOM 767 N N . ASP A 1 99 ? -12.887 3.572 -9.927 1.00 86.88 99 ASP A N 1
ATOM 768 C CA . ASP A 1 99 ? -12.913 5.012 -10.185 1.00 86.88 99 ASP A CA 1
ATOM 769 C C . ASP A 1 99 ? -13.000 5.839 -8.893 1.00 86.88 99 ASP A C 1
ATOM 771 O O . ASP A 1 99 ? -13.743 5.519 -7.949 1.00 86.88 99 ASP A O 1
ATOM 775 N N . GLY A 1 100 ? -12.212 6.916 -8.865 1.00 84.44 100 GLY A N 1
ATOM 776 C CA . GLY A 1 100 ? -12.084 7.812 -7.717 1.00 84.44 100 GLY A CA 1
ATOM 777 C C . GLY A 1 100 ? -11.221 7.267 -6.576 1.00 84.44 100 GLY A C 1
ATOM 778 O O . GLY A 1 100 ? -11.211 7.866 -5.506 1.00 84.44 100 GLY A O 1
ATOM 779 N N . THR A 1 101 ? -10.507 6.150 -6.768 1.00 89.75 101 THR A N 1
ATOM 780 C CA . THR A 1 101 ? -9.568 5.615 -5.768 1.00 89.75 101 THR A CA 1
ATOM 781 C C . THR A 1 101 ? -8.151 5.510 -6.303 1.00 89.75 101 THR A C 1
ATOM 783 O O . THR A 1 101 ? -7.939 5.291 -7.493 1.00 89.75 101 THR A O 1
ATOM 786 N N . ALA A 1 102 ? -7.189 5.666 -5.400 1.00 87.94 102 ALA A N 1
ATOM 787 C CA . ALA A 1 102 ? -5.763 5.598 -5.674 1.00 87.94 102 ALA A CA 1
ATOM 788 C C . ALA A 1 102 ? -5.059 4.875 -4.523 1.00 87.94 102 ALA A C 1
ATOM 790 O O . ALA A 1 102 ? -5.545 4.901 -3.387 1.00 87.94 102 ALA A O 1
ATOM 791 N N . PHE A 1 103 ? -3.922 4.245 -4.812 1.00 85.00 103 PHE A N 1
ATOM 792 C CA . PHE A 1 103 ? -3.043 3.717 -3.777 1.00 85.00 103 PHE A CA 1
ATOM 793 C C . PHE A 1 103 ? -2.558 4.851 -2.862 1.00 85.00 103 PHE A C 1
ATOM 795 O O . PHE A 1 103 ? -2.453 5.998 -3.310 1.00 85.00 103 PHE A O 1
ATOM 802 N N . PRO A 1 104 ? -2.257 4.554 -1.586 1.00 75.44 104 PRO A N 1
ATOM 803 C CA . PRO A 1 104 ? -1.746 5.528 -0.630 1.00 75.44 104 PRO A CA 1
ATOM 804 C C . PRO A 1 104 ? -0.261 5.829 -0.906 1.00 75.44 104 PRO A C 1
ATOM 806 O O . PRO A 1 104 ? 0.584 5.650 -0.032 1.00 75.44 104 PRO A O 1
ATOM 809 N N . ASP A 1 105 ? 0.050 6.249 -2.137 1.00 72.44 105 ASP A N 1
ATOM 810 C CA . ASP A 1 105 ? 1.376 6.619 -2.622 1.00 72.44 105 ASP A CA 1
ATOM 811 C C . ASP A 1 105 ? 1.404 8.070 -3.159 1.00 72.44 105 ASP A C 1
ATOM 813 O O . ASP A 1 105 ? 0.370 8.584 -3.590 1.00 72.44 105 ASP A O 1
ATOM 817 N N . PRO A 1 106 ? 2.565 8.761 -3.169 1.00 59.41 106 PRO A N 1
ATOM 818 C CA . PRO A 1 106 ? 2.662 10.135 -3.666 1.00 59.41 106 PRO A CA 1
ATOM 819 C C . PRO A 1 106 ? 2.212 10.315 -5.122 1.00 59.41 106 PRO A C 1
ATOM 821 O O . PRO A 1 106 ? 1.781 11.399 -5.510 1.00 59.41 106 PRO A O 1
ATOM 824 N N . GLY A 1 107 ? 2.333 9.269 -5.941 1.00 62.72 107 GLY A N 1
ATOM 825 C CA . GLY A 1 107 ? 1.940 9.269 -7.348 1.00 62.72 107 GLY A CA 1
ATOM 826 C C . GLY A 1 107 ? 0.441 9.069 -7.569 1.00 62.72 107 GLY A C 1
ATOM 827 O O . GLY A 1 107 ? -0.006 9.226 -8.702 1.00 62.72 107 GLY A O 1
ATOM 828 N N . HIS A 1 108 ? -0.319 8.755 -6.514 1.00 71.81 108 HIS A N 1
ATOM 829 C CA . HIS A 1 108 ? -1.743 8.441 -6.559 1.00 71.81 108 HIS A CA 1
ATOM 830 C C . HIS A 1 108 ? -2.062 7.410 -7.649 1.00 71.81 108 HIS A C 1
ATOM 832 O O . HIS A 1 108 ? -3.019 7.553 -8.415 1.00 71.81 108 HIS A O 1
ATOM 838 N N . SER A 1 109 ? -1.229 6.371 -7.732 1.00 81.56 109 SER A N 1
ATOM 839 C CA . SER A 1 109 ? -1.357 5.335 -8.753 1.00 81.56 109 SER A CA 1
ATOM 840 C C . SER A 1 109 ? -2.734 4.666 -8.665 1.00 81.56 109 SER A C 1
ATOM 842 O O . SER A 1 109 ? -3.187 4.288 -7.585 1.00 81.56 109 SER A O 1
ATOM 844 N N . THR A 1 110 ? -3.409 4.490 -9.800 1.00 87.88 110 THR A N 1
ATOM 845 C CA . THR A 1 110 ? -4.709 3.792 -9.882 1.00 87.88 110 THR A CA 1
ATOM 846 C C . THR A 1 110 ? -4.582 2.381 -10.457 1.00 87.88 110 THR A C 1
ATOM 848 O O . THR A 1 110 ? -5.524 1.589 -10.405 1.00 87.88 110 THR A O 1
ATOM 851 N N . THR A 1 111 ? -3.401 2.053 -10.977 1.00 89.75 111 THR A N 1
ATOM 852 C CA . THR A 1 111 ? -3.093 0.803 -11.667 1.00 89.75 111 THR A CA 1
ATOM 853 C C . THR A 1 111 ? -1.775 0.249 -11.148 1.00 89.75 111 THR A C 1
ATOM 855 O O . THR A 1 111 ? -0.831 0.998 -10.900 1.00 89.75 111 THR A O 1
ATOM 858 N N . LEU A 1 112 ? -1.700 -1.072 -11.019 1.00 90.06 112 LEU A N 1
ATOM 859 C CA . LEU A 1 112 ? -0.508 -1.795 -10.603 1.00 90.06 112 LEU A CA 1
ATOM 860 C C . LEU A 1 112 ? -0.319 -3.010 -11.512 1.00 90.06 112 LEU A C 1
ATOM 862 O O . LEU A 1 112 ? -1.203 -3.857 -11.619 1.00 90.06 112 LEU A O 1
ATOM 866 N N . LEU A 1 113 ? 0.846 -3.122 -12.154 1.00 91.31 113 LEU A N 1
ATOM 867 C CA . LEU A 1 113 ? 1.232 -4.376 -12.801 1.00 91.31 113 LEU A CA 1
ATOM 868 C C . LEU A 1 113 ? 1.652 -5.376 -11.722 1.00 91.31 113 LEU A C 1
ATOM 870 O O . LEU A 1 113 ? 2.575 -5.113 -10.948 1.00 91.31 113 LEU A O 1
ATOM 874 N N . VAL A 1 114 ? 0.983 -6.522 -11.670 1.00 91.56 114 VAL A N 1
ATOM 875 C CA . VAL A 1 114 ? 1.294 -7.583 -10.717 1.00 91.56 114 VAL A CA 1
ATOM 876 C C . VAL A 1 114 ? 2.523 -8.318 -11.230 1.00 91.56 114 VAL A C 1
ATOM 878 O O . VAL A 1 114 ? 2.458 -9.119 -12.163 1.00 91.56 114 VAL A O 1
ATOM 881 N N . HIS A 1 115 ? 3.669 -8.033 -10.616 1.00 89.25 115 HIS A N 1
ATOM 882 C CA . HIS A 1 115 ? 4.899 -8.731 -10.951 1.00 89.25 115 HIS A CA 1
ATOM 883 C C . HIS A 1 115 ? 4.735 -10.233 -10.651 1.00 89.25 115 HIS A C 1
ATOM 885 O O . HIS A 1 115 ? 4.280 -10.575 -9.555 1.00 89.25 115 HIS A O 1
ATOM 891 N N . PRO A 1 116 ? 5.142 -11.153 -11.544 1.00 86.94 116 PRO A N 1
ATOM 892 C CA . PRO A 1 116 ? 4.942 -12.596 -11.363 1.00 86.94 116 PRO A CA 1
ATOM 893 C C . PRO A 1 116 ? 5.432 -13.142 -10.015 1.00 86.94 116 PRO A C 1
ATOM 895 O O . PRO A 1 116 ? 4.819 -14.034 -9.425 1.00 86.94 116 PRO A O 1
ATOM 898 N N . CYS A 1 117 ? 6.514 -12.571 -9.471 1.00 89.31 117 CYS A N 1
ATOM 899 C CA . CYS A 1 117 ? 7.038 -12.982 -8.166 1.00 89.31 117 CYS A CA 1
ATOM 900 C C . CYS A 1 117 ? 6.083 -12.688 -6.992 1.00 89.31 117 CYS A C 1
ATOM 902 O O . CYS A 1 117 ? 6.179 -13.362 -5.967 1.00 89.31 117 CYS A O 1
ATOM 904 N N . TYR A 1 118 ? 5.137 -11.750 -7.123 1.00 93.12 118 TYR A N 1
ATOM 905 C CA . TYR A 1 118 ? 4.217 -11.359 -6.050 1.00 93.12 118 TYR A CA 1
ATOM 906 C C . TYR A 1 118 ? 3.348 -12.524 -5.585 1.00 93.12 118 TYR A C 1
ATOM 908 O O . TYR A 1 118 ? 3.164 -12.716 -4.382 1.00 93.12 118 TYR A O 1
ATOM 916 N N . HIS A 1 119 ? 2.877 -13.360 -6.512 1.00 91.38 119 HIS A N 1
ATOM 917 C CA . HIS A 1 119 ? 2.116 -14.564 -6.174 1.00 91.38 119 HIS A CA 1
ATOM 918 C C . HIS A 1 119 ? 2.938 -15.543 -5.339 1.00 91.38 119 HIS A C 1
ATOM 920 O O . HIS A 1 119 ? 2.467 -16.039 -4.312 1.00 91.38 119 HIS A O 1
ATOM 926 N N . THR A 1 120 ? 4.189 -15.772 -5.739 1.00 92.06 120 THR A N 1
ATOM 927 C CA . THR A 1 120 ? 5.130 -16.634 -5.014 1.00 92.06 120 THR A CA 1
ATOM 928 C C . THR A 1 120 ? 5.438 -16.082 -3.624 1.00 92.06 120 THR A C 1
ATOM 930 O O . THR A 1 120 ? 5.428 -16.841 -2.652 1.00 92.06 120 THR A O 1
ATOM 933 N N . LEU A 1 121 ? 5.658 -14.768 -3.504 1.00 92.69 121 LEU A N 1
ATOM 934 C CA . LEU A 1 121 ? 5.875 -14.097 -2.221 1.00 92.69 121 LEU A CA 1
ATOM 935 C C . LEU A 1 121 ? 4.657 -14.259 -1.307 1.00 92.69 121 LEU A C 1
ATOM 937 O O . LEU A 1 121 ? 4.802 -14.773 -0.201 1.00 92.69 121 LEU A O 1
ATOM 941 N N . CYS A 1 122 ? 3.453 -13.916 -1.779 1.00 94.06 122 CYS A N 1
ATOM 942 C CA . CYS A 1 122 ? 2.217 -14.090 -1.015 1.00 94.06 122 CYS A CA 1
ATOM 943 C C . CYS A 1 122 ? 2.048 -15.537 -0.545 1.00 94.06 122 CYS A C 1
ATOM 945 O O . CYS A 1 122 ? 1.799 -15.767 0.635 1.00 94.06 122 CYS A O 1
ATOM 947 N N . LYS A 1 123 ? 2.232 -16.522 -1.434 1.00 93.25 123 LYS A N 1
ATOM 948 C CA . LYS A 1 123 ? 2.112 -17.945 -1.087 1.00 93.25 123 LYS A CA 1
ATOM 949 C C . LYS A 1 123 ? 3.058 -18.334 0.054 1.00 93.25 123 LYS A C 1
ATOM 951 O O . LYS A 1 123 ? 2.620 -18.974 1.007 1.00 93.25 123 LYS A O 1
ATOM 956 N N . LYS A 1 124 ? 4.332 -17.930 -0.019 1.00 92.12 124 LYS A N 1
ATOM 957 C CA . LYS A 1 124 ? 5.332 -18.204 1.029 1.00 92.12 124 LYS A CA 1
ATOM 958 C C . LYS A 1 124 ? 4.992 -17.503 2.346 1.00 92.12 124 LYS A C 1
ATOM 960 O O . LYS A 1 124 ? 5.091 -18.124 3.401 1.00 92.12 124 LYS A O 1
ATOM 965 N N . ILE A 1 125 ? 4.559 -16.244 2.285 1.00 93.62 125 ILE A N 1
ATOM 966 C CA . ILE A 1 125 ? 4.177 -15.455 3.462 1.00 93.62 125 ILE A CA 1
ATOM 967 C C . ILE A 1 125 ? 2.982 -16.095 4.166 1.00 93.62 125 ILE A C 1
ATOM 969 O O . ILE A 1 125 ? 3.100 -16.455 5.332 1.00 93.62 125 ILE A O 1
ATOM 973 N N . PHE A 1 126 ? 1.870 -16.320 3.459 1.00 92.62 126 PHE A N 1
ATOM 974 C CA . PHE A 1 126 ? 0.663 -16.907 4.050 1.00 92.62 126 PHE A CA 1
ATOM 975 C C . PHE A 1 126 ? 0.912 -18.308 4.629 1.00 92.62 126 PHE A C 1
ATOM 977 O O . PHE A 1 126 ? 0.372 -18.633 5.683 1.00 92.62 126 PHE A O 1
ATOM 984 N N . ALA A 1 127 ? 1.768 -19.117 3.995 1.00 90.38 127 ALA A N 1
ATOM 985 C CA . ALA A 1 127 ? 2.151 -20.427 4.523 1.00 90.38 127 ALA A CA 1
ATOM 986 C C . ALA A 1 127 ? 3.028 -20.342 5.787 1.00 90.38 127 ALA A C 1
ATOM 988 O O . ALA A 1 127 ? 2.939 -21.207 6.657 1.00 90.38 127 ALA A O 1
ATOM 989 N N . SER A 1 128 ? 3.885 -19.322 5.897 1.00 86.75 128 SER A N 1
ATOM 990 C CA . SER A 1 128 ? 4.759 -19.130 7.060 1.00 86.75 128 SER A CA 1
ATOM 991 C C . SER A 1 128 ? 3.989 -18.629 8.277 1.00 86.75 128 SER A C 1
ATOM 993 O O . SER A 1 128 ? 4.121 -19.197 9.357 1.00 86.75 128 SER A O 1
ATOM 995 N N . VAL A 1 129 ? 3.159 -17.600 8.097 1.00 85.06 129 VAL A N 1
ATOM 996 C CA . VAL A 1 129 ? 2.494 -16.888 9.204 1.00 85.06 129 VAL A CA 1
ATOM 997 C C . VAL A 1 129 ? 1.340 -17.677 9.833 1.00 85.06 129 VAL A C 1
ATOM 999 O O . VAL A 1 129 ? 0.832 -17.290 10.879 1.00 85.06 129 VAL A O 1
ATOM 1002 N N . GLY A 1 130 ? 0.928 -18.791 9.218 1.00 71.06 130 GLY A N 1
ATOM 1003 C CA . GLY A 1 130 ? -0.017 -19.742 9.811 1.00 71.06 130 GLY A CA 1
ATOM 1004 C C . GLY A 1 130 ? 0.562 -20.552 10.979 1.00 71.06 130 GLY A C 1
ATOM 1005 O O . GLY A 1 130 ? -0.172 -21.305 11.614 1.00 71.06 130 GLY A O 1
ATOM 1006 N N . LYS A 1 131 ? 1.864 -20.422 11.266 1.00 72.44 131 LYS A N 1
ATOM 1007 C CA . LYS A 1 131 ? 2.524 -21.064 12.406 1.00 72.44 131 LYS A CA 1
ATOM 1008 C C . LYS A 1 131 ? 2.395 -20.190 13.661 1.00 72.44 131 LYS A C 1
ATOM 1010 O O . LYS A 1 131 ? 2.381 -18.962 13.599 1.00 72.44 131 LYS A O 1
ATOM 1015 N N . SER A 1 132 ? 2.262 -20.825 14.825 1.00 68.00 132 SER A N 1
ATOM 1016 C CA . SER A 1 132 ? 1.928 -20.129 16.078 1.00 68.00 132 SER A CA 1
ATOM 1017 C C . SER A 1 132 ? 3.107 -19.408 16.750 1.00 68.00 132 SER A C 1
ATOM 1019 O O . SER A 1 132 ? 2.891 -18.711 17.742 1.00 68.00 132 SER A O 1
ATOM 1021 N N . ASP A 1 133 ? 4.337 -19.560 16.255 1.00 76.69 133 ASP A N 1
ATOM 1022 C CA . ASP A 1 133 ? 5.549 -19.017 16.873 1.00 76.69 133 ASP A CA 1
ATOM 1023 C C . ASP A 1 133 ? 5.885 -17.581 16.401 1.00 76.69 133 ASP A C 1
ATOM 1025 O O . ASP A 1 133 ? 5.689 -17.259 15.230 1.00 76.69 133 ASP A O 1
ATOM 1029 N N . PRO A 1 134 ? 6.428 -16.702 17.270 1.00 73.12 134 PRO A N 1
ATOM 1030 C CA . PRO A 1 134 ? 6.729 -15.311 16.912 1.00 73.12 134 PRO A CA 1
ATOM 1031 C C . PRO A 1 134 ? 7.687 -15.115 15.719 1.00 73.12 134 PRO A C 1
ATOM 1033 O O . PRO A 1 134 ? 7.408 -14.233 14.908 1.00 73.12 134 PRO A O 1
ATOM 1036 N N . PRO A 1 135 ? 8.784 -15.889 15.550 1.00 75.00 135 PRO A N 1
ATOM 1037 C CA . PRO A 1 135 ? 9.676 -15.729 14.397 1.00 75.00 135 PRO A CA 1
ATOM 1038 C C . PRO A 1 135 ? 8.973 -15.919 13.049 1.00 75.00 135 PRO A C 1
ATOM 1040 O O . PRO A 1 135 ? 9.221 -15.148 12.121 1.00 75.00 135 PRO A O 1
ATOM 1043 N N . SER A 1 136 ? 8.062 -16.892 12.935 1.00 78.88 136 SER A N 1
ATOM 1044 C CA . SER A 1 136 ? 7.329 -17.167 11.688 1.00 78.88 136 SER A CA 1
ATOM 1045 C C . SER A 1 136 ? 6.405 -16.029 11.225 1.00 78.88 136 SER A C 1
ATOM 1047 O O . SER A 1 136 ? 6.065 -15.965 10.039 1.00 78.88 136 SER A O 1
ATOM 1049 N N . ARG A 1 137 ? 6.048 -15.112 12.139 1.00 85.56 137 ARG A N 1
ATOM 1050 C CA . ARG A 1 137 ? 5.242 -13.904 11.889 1.00 85.56 137 ARG A CA 1
ATOM 1051 C C . ARG A 1 137 ? 6.055 -12.712 11.398 1.00 85.56 137 ARG A C 1
ATOM 1053 O O . ARG A 1 137 ? 5.470 -11.697 11.038 1.00 85.56 137 ARG A O 1
ATOM 1060 N N . GLN A 1 138 ? 7.382 -12.815 11.400 1.00 89.25 138 GLN A N 1
ATOM 1061 C CA . GLN A 1 138 ? 8.282 -11.741 10.999 1.00 89.25 138 GLN A CA 1
ATOM 1062 C C . GLN A 1 138 ? 8.866 -12.043 9.615 1.00 89.25 138 GLN A C 1
ATOM 1064 O O . GLN A 1 138 ? 9.690 -12.950 9.455 1.00 89.25 138 GLN A O 1
ATOM 1069 N N . VAL A 1 139 ? 8.432 -11.279 8.613 1.00 90.38 139 VAL A N 1
ATOM 1070 C CA . VAL A 1 139 ? 8.847 -11.420 7.217 1.00 90.38 139 VAL A CA 1
ATOM 1071 C C . VAL A 1 139 ? 9.663 -10.208 6.788 1.00 90.38 139 VAL A C 1
ATOM 1073 O O . VAL A 1 139 ? 9.209 -9.069 6.872 1.00 90.38 139 VAL A O 1
ATOM 1076 N N . LEU A 1 140 ? 10.845 -10.466 6.231 1.00 88.81 140 LEU A N 1
ATOM 1077 C CA . LEU A 1 140 ? 11.686 -9.451 5.608 1.00 88.81 140 LEU A CA 1
ATOM 1078 C C . LEU A 1 140 ? 11.782 -9.680 4.098 1.00 88.81 140 LEU A C 1
ATOM 1080 O O . LEU A 1 140 ? 12.228 -10.739 3.653 1.00 88.81 140 LEU A O 1
ATOM 1084 N N . ILE A 1 141 ? 11.435 -8.660 3.317 1.00 87.81 141 ILE A N 1
ATOM 1085 C CA . ILE A 1 141 ? 11.543 -8.643 1.858 1.00 87.81 141 ILE A CA 1
ATOM 1086 C C . ILE A 1 141 ? 12.674 -7.706 1.456 1.00 87.81 141 ILE A C 1
ATOM 1088 O O . ILE A 1 141 ? 12.663 -6.515 1.781 1.00 87.81 141 ILE A O 1
ATOM 1092 N N . ARG A 1 142 ? 13.648 -8.242 0.719 1.00 81.69 142 ARG A N 1
ATOM 1093 C CA . ARG A 1 142 ? 14.807 -7.492 0.226 1.00 81.69 142 ARG A CA 1
ATOM 1094 C C . ARG A 1 142 ? 14.908 -7.545 -1.291 1.00 81.69 142 ARG A C 1
ATOM 1096 O O . ARG A 1 142 ? 14.450 -8.487 -1.926 1.00 81.69 142 ARG A O 1
ATOM 1103 N N . GLY A 1 143 ? 15.517 -6.524 -1.882 1.00 71.38 143 GLY A N 1
ATOM 1104 C CA . GLY A 1 143 ? 15.901 -6.553 -3.295 1.00 71.38 143 GLY A CA 1
ATOM 1105 C C . GLY A 1 143 ? 17.221 -7.295 -3.443 1.00 71.38 143 GLY A C 1
ATOM 1106 O O . GLY A 1 143 ? 18.048 -7.211 -2.534 1.00 71.38 143 GLY A O 1
ATOM 1107 N N . THR A 1 144 ? 17.428 -8.022 -4.542 1.00 62.44 144 THR A N 1
ATOM 1108 C CA . THR A 1 144 ? 18.723 -8.661 -4.816 1.00 62.44 144 THR A CA 1
ATOM 1109 C C . THR A 1 144 ? 19.835 -7.612 -4.711 1.00 62.44 144 THR A C 1
ATOM 1111 O O . THR A 1 144 ? 19.786 -6.608 -5.423 1.00 62.44 144 THR A O 1
ATOM 1114 N N . PRO A 1 145 ? 20.822 -7.790 -3.816 1.00 49.06 145 PRO A N 1
ATOM 1115 C CA . PRO A 1 145 ? 21.900 -6.835 -3.690 1.00 49.06 145 PRO A CA 1
ATOM 1116 C C . PRO A 1 145 ? 22.777 -6.969 -4.934 1.00 49.06 145 PRO A C 1
ATOM 1118 O O . PRO A 1 145 ? 23.216 -8.073 -5.265 1.00 49.06 145 PRO A O 1
ATOM 1121 N N . GLY A 1 146 ? 23.056 -5.856 -5.615 1.00 44.03 146 GLY A N 1
ATOM 1122 C CA . GLY A 1 146 ? 24.147 -5.811 -6.581 1.00 44.03 146 GLY A CA 1
ATOM 1123 C C . GLY A 1 146 ? 25.434 -6.181 -5.846 1.00 44.03 146 GLY A C 1
ATOM 1124 O O . GLY A 1 146 ? 25.906 -5.433 -4.991 1.00 44.03 146 GLY A O 1
ATOM 1125 N N . LYS A 1 147 ? 25.970 -7.381 -6.084 1.00 36.53 147 LYS A N 1
ATOM 1126 C CA . LYS A 1 147 ? 27.154 -7.871 -5.373 1.00 36.53 147 LYS A CA 1
ATOM 1127 C C . LYS A 1 147 ? 28.404 -7.235 -5.992 1.00 36.53 147 LYS A C 1
ATOM 1129 O O . LYS A 1 147 ? 29.086 -7.864 -6.788 1.00 36.53 147 LYS A O 1
ATOM 1134 N N . LEU A 1 148 ? 28.708 -5.994 -5.612 1.00 38.69 148 LEU A N 1
ATOM 1135 C CA . LEU A 1 148 ? 30.029 -5.385 -5.797 1.00 38.69 148 LEU A CA 1
ATOM 1136 C C . LEU A 1 148 ? 30.539 -4.865 -4.451 1.00 38.69 148 LEU A C 1
ATOM 1138 O O . LEU A 1 148 ? 30.440 -3.691 -4.106 1.00 38.69 148 LEU A O 1
ATOM 1142 N N . MET A 1 149 ? 31.054 -5.788 -3.646 1.00 33.09 149 MET A N 1
ATOM 1143 C CA . MET A 1 149 ? 31.778 -5.451 -2.424 1.00 33.09 149 MET A CA 1
ATOM 1144 C C . MET A 1 149 ? 33.146 -4.895 -2.841 1.00 33.09 149 MET A C 1
ATOM 1146 O O . MET A 1 149 ? 33.959 -5.663 -3.348 1.00 33.09 149 MET A O 1
ATOM 1150 N N . GLY A 1 150 ? 33.402 -3.591 -2.659 1.00 39.81 150 GLY A N 1
ATOM 1151 C CA . GLY A 1 150 ? 34.784 -3.096 -2.742 1.00 39.81 150 GLY A CA 1
ATOM 1152 C C . GLY A 1 150 ? 35.078 -1.608 -2.964 1.00 39.81 150 GLY A C 1
ATOM 1153 O O . GLY A 1 150 ? 36.227 -1.245 -2.755 1.00 39.81 150 GLY A O 1
ATOM 1154 N N . LEU A 1 151 ? 34.147 -0.728 -3.366 1.00 42.38 151 LEU A N 1
ATOM 1155 C CA . LEU A 1 151 ? 34.504 0.676 -3.683 1.00 42.38 151 LEU A CA 1
ATOM 1156 C C . LEU A 1 151 ? 33.423 1.685 -3.259 1.00 42.38 151 LEU A C 1
ATOM 1158 O O . LEU A 1 151 ? 32.244 1.503 -3.550 1.00 42.38 151 LEU A O 1
ATOM 1162 N N . SER A 1 152 ? 33.833 2.756 -2.573 1.00 44.78 152 SER A N 1
ATOM 1163 C CA . SER A 1 152 ? 32.979 3.687 -1.810 1.00 44.78 152 SER A CA 1
ATOM 1164 C C . SER A 1 152 ? 31.957 4.485 -2.633 1.00 44.78 152 SER A C 1
ATOM 1166 O O . SER A 1 152 ? 30.867 4.752 -2.128 1.00 44.78 152 SER A O 1
ATOM 1168 N N . ALA A 1 153 ? 32.260 4.833 -3.887 1.00 42.38 153 ALA A N 1
ATOM 1169 C CA . ALA A 1 153 ? 31.346 5.585 -4.754 1.00 42.38 153 ALA A CA 1
ATOM 1170 C C . ALA A 1 153 ? 30.387 4.667 -5.531 1.00 42.38 153 ALA A C 1
ATOM 1172 O O . ALA A 1 153 ? 29.171 4.848 -5.498 1.00 42.38 153 ALA A O 1
ATOM 1173 N N . GLY A 1 154 ? 30.906 3.613 -6.161 1.00 42.03 154 GLY A N 1
ATOM 1174 C CA . GLY A 1 154 ? 30.076 2.706 -6.948 1.00 42.03 154 GLY A CA 1
ATOM 1175 C C . GLY A 1 154 ? 29.213 1.749 -6.112 1.00 42.03 154 GLY A C 1
ATOM 1176 O O . GLY A 1 154 ? 28.113 1.401 -6.530 1.00 42.03 154 GLY A O 1
ATOM 1177 N N . ALA A 1 155 ? 29.609 1.427 -4.873 1.00 45.66 155 ALA A N 1
ATOM 1178 C CA . ALA A 1 155 ? 28.753 0.692 -3.937 1.00 45.66 155 ALA A CA 1
ATOM 1179 C C . ALA A 1 155 ? 27.519 1.493 -3.478 1.00 45.66 155 ALA A C 1
ATOM 1181 O O . ALA A 1 155 ? 26.561 0.893 -3.000 1.00 45.66 155 ALA A O 1
ATOM 1182 N N . LYS A 1 156 ? 27.515 2.830 -3.599 1.00 44.47 156 LYS A N 1
ATOM 1183 C CA . LYS A 1 156 ? 26.324 3.655 -3.336 1.00 44.47 156 LYS A CA 1
ATOM 1184 C C . LYS A 1 156 ? 25.324 3.548 -4.494 1.00 44.47 156 LYS A C 1
ATOM 1186 O O . LYS A 1 156 ? 24.163 3.242 -4.246 1.00 44.47 156 LYS A O 1
ATOM 1191 N N . LEU A 1 157 ? 25.792 3.682 -5.736 1.00 46.16 157 LEU A N 1
ATOM 1192 C CA . LEU A 1 157 ? 24.938 3.651 -6.929 1.00 46.16 157 LEU A CA 1
ATOM 1193 C C . LEU A 1 157 ? 24.353 2.250 -7.203 1.00 46.16 157 LEU A C 1
ATOM 1195 O O . LEU A 1 157 ? 23.150 2.101 -7.387 1.00 46.16 157 LEU A O 1
ATOM 1199 N N . PHE A 1 158 ? 25.172 1.191 -7.112 1.00 45.41 158 PHE A N 1
ATOM 1200 C CA . PHE A 1 158 ? 24.714 -0.207 -7.244 1.00 45.41 158 PHE A CA 1
ATOM 1201 C C . PHE A 1 158 ? 23.722 -0.638 -6.158 1.00 45.41 158 PHE A C 1
ATOM 1203 O O . PHE A 1 158 ? 22.992 -1.620 -6.305 1.00 45.41 158 PHE A O 1
ATOM 1210 N N . TRP A 1 159 ? 23.705 0.081 -5.045 1.00 50.12 159 TRP A N 1
ATOM 1211 C CA . TRP A 1 159 ? 22.785 -0.165 -3.958 1.00 50.12 159 TRP A CA 1
ATOM 1212 C C . TRP A 1 159 ? 21.450 0.539 -4.133 1.00 50.12 159 TRP A C 1
ATOM 1214 O O . TRP A 1 159 ? 20.400 -0.067 -3.922 1.00 50.12 159 TRP A O 1
ATOM 1224 N N . GLU A 1 160 ? 21.501 1.796 -4.564 1.00 45.91 160 GLU A N 1
ATOM 1225 C CA . GLU A 1 160 ? 20.333 2.565 -4.988 1.00 45.91 160 GLU A CA 1
ATOM 1226 C C . GLU A 1 160 ? 19.640 1.883 -6.182 1.00 45.91 160 GLU A C 1
ATOM 1228 O O . GLU A 1 160 ? 18.417 1.870 -6.254 1.00 45.91 160 GLU A O 1
ATOM 1233 N N . MET A 1 161 ? 20.389 1.154 -7.015 1.00 45.34 161 MET A N 1
ATOM 1234 C CA . MET A 1 161 ? 19.859 0.232 -8.029 1.00 45.34 161 MET A CA 1
ATOM 1235 C C . MET A 1 161 ? 19.027 -0.941 -7.464 1.00 45.34 161 MET A C 1
ATOM 1237 O O . MET A 1 161 ? 18.087 -1.403 -8.110 1.00 45.34 161 MET A O 1
ATOM 1241 N N . GLY A 1 162 ? 19.310 -1.428 -6.250 1.00 50.44 162 GLY A N 1
ATOM 1242 C CA . GLY A 1 162 ? 18.457 -2.408 -5.552 1.00 50.44 162 GLY A CA 1
ATOM 1243 C C . GLY A 1 162 ? 17.134 -1.808 -5.046 1.00 50.44 162 GLY A C 1
ATOM 1244 O O . GLY A 1 162 ? 16.201 -2.534 -4.664 1.00 50.44 162 GLY A O 1
ATOM 1245 N N . ASP A 1 163 ? 17.033 -0.478 -5.051 1.00 61.91 163 ASP A N 1
ATOM 1246 C CA . ASP A 1 163 ? 15.810 0.274 -4.835 1.00 61.91 163 ASP A CA 1
ATOM 1247 C C . ASP A 1 163 ? 15.087 0.567 -6.149 1.00 61.91 163 ASP A C 1
ATOM 1249 O O . ASP A 1 163 ? 15.660 0.928 -7.167 1.00 61.91 163 ASP A O 1
ATOM 1253 N N . GLY A 1 164 ? 13.767 0.368 -6.138 1.00 71.44 164 GLY A N 1
ATOM 1254 C CA . GLY A 1 164 ? 12.953 0.508 -7.347 1.00 71.44 164 GLY A CA 1
ATOM 1255 C C . GLY A 1 164 ? 12.629 -0.781 -8.100 1.00 71.44 164 GLY A C 1
ATOM 1256 O O . GLY A 1 164 ? 11.987 -0.701 -9.138 1.00 71.44 164 GLY A O 1
ATOM 1257 N N . ILE A 1 165 ? 12.973 -1.950 -7.548 1.00 81.00 165 ILE A N 1
ATOM 1258 C CA . ILE A 1 165 ? 12.549 -3.279 -8.044 1.00 81.00 165 ILE A CA 1
ATOM 1259 C C . ILE A 1 165 ? 11.045 -3.566 -7.775 1.00 81.00 165 ILE A C 1
ATOM 1261 O O . ILE A 1 165 ? 10.491 -4.558 -8.236 1.00 81.00 165 ILE A O 1
ATOM 1265 N N . GLY A 1 166 ? 10.347 -2.684 -7.047 1.00 83.00 166 GLY A N 1
ATOM 1266 C CA . GLY A 1 166 ? 8.904 -2.812 -6.779 1.00 83.00 166 GLY A CA 1
ATOM 1267 C C . GLY A 1 166 ? 8.553 -3.451 -5.432 1.00 83.00 166 GLY A C 1
ATOM 1268 O O . GLY A 1 166 ? 7.517 -4.095 -5.315 1.00 83.00 166 GLY A O 1
ATOM 1269 N N . LYS A 1 167 ? 9.405 -3.297 -4.408 1.00 85.88 167 LYS A N 1
ATOM 1270 C CA . LYS A 1 167 ? 9.150 -3.806 -3.044 1.00 85.88 167 LYS A CA 1
ATOM 1271 C C . LYS A 1 167 ? 7.973 -3.091 -2.365 1.00 85.88 167 LYS A C 1
ATOM 1273 O O . LYS A 1 167 ? 7.107 -3.753 -1.811 1.00 85.88 167 LYS A O 1
ATOM 1278 N N . SER A 1 168 ? 7.917 -1.762 -2.457 1.00 84.56 168 SER A N 1
ATOM 1279 C CA . SER A 1 168 ? 6.788 -0.970 -1.945 1.00 84.56 168 SER A CA 1
ATOM 1280 C C . SER A 1 168 ? 5.496 -1.327 -2.692 1.00 84.56 168 SER A C 1
ATOM 1282 O O . SER A 1 168 ? 4.497 -1.644 -2.066 1.00 84.56 168 SER A O 1
ATOM 1284 N N . THR A 1 169 ? 5.572 -1.461 -4.021 1.00 88.19 169 THR A N 1
ATOM 1285 C CA . THR A 1 169 ? 4.466 -1.939 -4.870 1.00 88.19 169 THR A CA 1
ATOM 1286 C C . THR A 1 169 ? 3.986 -3.347 -4.484 1.00 88.19 169 THR A C 1
ATOM 1288 O O . THR A 1 169 ? 2.796 -3.642 -4.543 1.00 88.19 169 THR A O 1
ATOM 1291 N N . PHE A 1 170 ? 4.882 -4.229 -4.025 1.00 91.69 170 PHE A N 1
ATOM 1292 C CA . PHE A 1 170 ? 4.468 -5.519 -3.471 1.00 91.69 170 PHE A CA 1
ATOM 1293 C C . PHE A 1 170 ? 3.638 -5.356 -2.190 1.00 91.69 170 PHE A C 1
ATOM 1295 O O . PHE A 1 170 ? 2.678 -6.102 -2.005 1.00 91.69 170 PHE A O 1
ATOM 1302 N N . LEU A 1 171 ? 3.979 -4.405 -1.312 1.00 92.12 171 LEU A N 1
ATOM 1303 C CA . LEU A 1 171 ? 3.172 -4.141 -0.120 1.00 92.12 171 LEU A CA 1
ATOM 1304 C C . LEU A 1 171 ? 1.760 -3.676 -0.506 1.00 92.12 171 LEU A C 1
ATOM 1306 O O . LEU A 1 171 ? 0.806 -4.155 0.100 1.00 92.12 171 LEU A O 1
ATOM 1310 N N . ASP A 1 172 ? 1.606 -2.846 -1.542 1.00 91.62 172 ASP A N 1
ATOM 1311 C CA . ASP A 1 172 ? 0.287 -2.419 -2.043 1.00 91.62 172 ASP A CA 1
ATOM 1312 C C . ASP A 1 172 ? -0.535 -3.611 -2.558 1.00 91.62 172 ASP A C 1
ATOM 1314 O O . ASP A 1 172 ? -1.715 -3.775 -2.233 1.00 91.62 172 ASP A O 1
ATOM 1318 N N . TYR A 1 173 ? 0.107 -4.510 -3.311 1.00 94.19 173 TYR A N 1
ATOM 1319 C CA . TYR A 1 173 ? -0.521 -5.754 -3.754 1.00 94.19 173 TYR A CA 1
ATOM 1320 C C . TYR A 1 173 ? -0.893 -6.669 -2.572 1.00 94.19 173 TYR A C 1
ATOM 1322 O O . TYR A 1 173 ? -1.970 -7.271 -2.555 1.00 94.19 173 TYR A O 1
ATOM 1330 N N . LEU A 1 174 ? -0.041 -6.762 -1.549 1.00 95.69 174 LEU A N 1
ATOM 1331 C CA . LEU A 1 174 ? -0.343 -7.518 -0.336 1.00 95.69 174 LEU A CA 1
ATOM 1332 C C . LEU A 1 174 ? -1.514 -6.893 0.435 1.00 95.69 174 LEU A C 1
ATOM 1334 O O . LEU A 1 174 ? -2.392 -7.628 0.885 1.00 95.69 174 LEU A O 1
ATOM 1338 N N . LEU A 1 175 ? -1.584 -5.563 0.527 1.00 95.38 175 LEU A N 1
ATOM 1339 C CA . LEU A 1 175 ? -2.709 -4.841 1.120 1.00 95.38 175 LEU A CA 1
ATOM 1340 C C . LEU A 1 175 ? -4.022 -5.186 0.405 1.00 95.38 175 LEU A C 1
ATOM 1342 O O . LEU A 1 175 ? -5.003 -5.509 1.072 1.00 95.38 175 LEU A O 1
ATOM 1346 N N . TYR A 1 176 ? -4.028 -5.228 -0.932 1.00 95.62 176 TYR A N 1
ATOM 1347 C CA . TYR A 1 176 ? -5.174 -5.702 -1.720 1.00 95.62 176 TYR A CA 1
ATOM 1348 C C . TYR A 1 176 ? -5.598 -7.128 -1.337 1.00 95.62 176 TYR A C 1
ATOM 1350 O O . TYR A 1 176 ? -6.776 -7.387 -1.066 1.00 95.62 176 TYR A O 1
ATOM 1358 N N . ARG A 1 177 ? -4.643 -8.062 -1.256 1.00 96.00 177 ARG A N 1
ATOM 1359 C CA . ARG A 1 177 ? -4.921 -9.459 -0.883 1.00 96.00 177 ARG A CA 1
ATOM 1360 C C . ARG A 1 177 ? -5.497 -9.580 0.529 1.00 96.00 177 ARG A C 1
ATOM 1362 O O . ARG A 1 177 ? -6.374 -10.414 0.750 1.00 96.00 177 ARG A O 1
ATOM 1369 N N . LEU A 1 178 ? -5.029 -8.755 1.463 1.00 96.25 178 LEU A N 1
ATOM 1370 C CA . LEU A 1 178 ? -5.519 -8.698 2.841 1.00 96.25 178 LEU A CA 1
ATOM 1371 C C . LEU A 1 178 ? -6.912 -8.065 2.936 1.00 96.25 178 LEU A C 1
ATOM 1373 O O . LEU A 1 178 ? -7.759 -8.578 3.669 1.00 96.25 178 LEU A O 1
ATOM 1377 N N . ALA A 1 179 ? -7.184 -7.028 2.141 1.00 95.38 179 ALA A N 1
ATOM 1378 C CA . ALA A 1 179 ? -8.505 -6.414 2.019 1.00 95.38 179 ALA A CA 1
ATOM 1379 C C . ALA A 1 179 ? -9.552 -7.424 1.539 1.00 95.38 179 ALA A C 1
ATOM 1381 O O . ALA A 1 179 ? -10.626 -7.538 2.127 1.00 95.38 179 ALA A O 1
ATOM 1382 N N . CYS A 1 180 ? -9.213 -8.224 0.521 1.00 94.69 180 CYS A N 1
ATOM 1383 C CA . CYS A 1 180 ? -10.079 -9.292 0.011 1.00 94.69 180 CYS A CA 1
ATOM 1384 C C . CYS A 1 180 ? -10.417 -10.353 1.071 1.00 94.69 180 CYS A C 1
ATOM 1386 O O . CYS A 1 180 ? -11.443 -11.018 0.972 1.00 94.69 180 CYS A O 1
ATOM 1388 N N . GLN A 1 181 ? -9.564 -10.516 2.083 1.00 94.06 181 GLN A N 1
ATOM 1389 C CA . GLN A 1 181 ? -9.767 -11.437 3.203 1.00 94.06 181 GLN A CA 1
ATOM 1390 C C . GLN A 1 181 ? -10.385 -10.761 4.440 1.00 94.06 181 GLN A C 1
ATOM 1392 O O . GLN A 1 181 ? -10.510 -11.411 5.479 1.00 94.06 181 GLN A O 1
ATOM 1397 N N . GLY A 1 182 ? -10.718 -9.467 4.368 1.00 93.69 182 GLY A N 1
ATOM 1398 C CA . GLY A 1 182 ? -11.262 -8.702 5.491 1.00 93.69 182 GLY A CA 1
ATOM 1399 C C . GLY A 1 182 ? -10.310 -8.589 6.686 1.00 93.69 182 GLY A C 1
ATOM 1400 O O . GLY A 1 182 ? -10.768 -8.550 7.826 1.00 93.69 182 GLY A O 1
ATOM 1401 N N . LYS A 1 183 ? -8.990 -8.602 6.454 1.00 95.00 183 LYS A N 1
ATOM 1402 C CA . LYS A 1 183 ? -7.984 -8.534 7.526 1.00 95.00 183 LYS A CA 1
ATOM 1403 C C . LYS A 1 183 ? -7.805 -7.110 8.048 1.00 95.00 183 LYS A C 1
ATOM 1405 O O . LYS A 1 183 ? -7.934 -6.147 7.297 1.00 95.00 183 LYS A O 1
ATOM 1410 N N . THR A 1 184 ? -7.438 -7.003 9.324 1.00 95.31 184 THR A N 1
ATOM 1411 C CA . THR A 1 184 ? -6.972 -5.754 9.934 1.00 95.31 184 THR A CA 1
ATOM 1412 C C . THR A 1 184 ? -5.510 -5.520 9.571 1.00 95.31 184 THR A C 1
ATOM 1414 O O . THR A 1 184 ? -4.680 -6.421 9.733 1.00 95.31 184 THR A O 1
ATOM 1417 N N . VAL A 1 185 ? -5.192 -4.321 9.081 1.00 96.00 185 VAL A N 1
ATOM 1418 C CA . VAL A 1 185 ? -3.850 -3.968 8.607 1.00 96.00 185 VAL A CA 1
ATOM 1419 C C . VAL A 1 185 ? -3.423 -2.616 9.163 1.00 96.00 185 VAL A C 1
ATOM 1421 O O . VAL A 1 185 ? -4.086 -1.615 8.928 1.00 96.00 185 VAL A O 1
ATOM 1424 N N . VAL A 1 186 ? -2.286 -2.563 9.847 1.00 93.50 186 VAL A N 1
ATOM 1425 C CA . VAL A 1 186 ? -1.576 -1.319 10.147 1.00 93.50 186 VAL A CA 1
ATOM 1426 C C . VAL A 1 186 ? -0.523 -1.108 9.060 1.00 93.50 186 VAL A C 1
ATOM 1428 O O . VAL A 1 186 ? 0.339 -1.958 8.846 1.00 93.50 186 VAL A O 1
ATOM 1431 N N . TRP A 1 187 ? -0.593 0.018 8.364 1.00 91.56 187 TRP A N 1
ATOM 1432 C CA . TRP A 1 187 ? 0.294 0.408 7.278 1.00 91.56 187 TRP A CA 1
ATOM 1433 C C . TRP A 1 187 ? 1.151 1.599 7.695 1.00 91.56 187 TRP A C 1
ATOM 1435 O O . TRP A 1 187 ? 0.632 2.644 8.091 1.00 91.56 187 TRP A O 1
ATOM 1445 N N . CYS A 1 188 ? 2.469 1.456 7.591 1.00 87.62 188 CYS A N 1
ATOM 1446 C CA . CYS A 1 188 ? 3.418 2.512 7.919 1.00 87.62 188 CYS A CA 1
ATOM 1447 C C . CYS A 1 188 ? 4.480 2.640 6.829 1.00 87.62 188 CYS A C 1
ATOM 1449 O O . CYS A 1 188 ? 5.306 1.750 6.638 1.00 87.62 188 CYS A O 1
ATOM 1451 N N . SER A 1 189 ? 4.505 3.780 6.146 1.00 77.00 189 SER A N 1
ATOM 1452 C CA . SER A 1 189 ? 5.543 4.073 5.163 1.00 77.00 189 SER A CA 1
ATOM 1453 C C . SER A 1 189 ? 6.002 5.515 5.314 1.00 77.00 189 SER A C 1
ATOM 1455 O O . SER A 1 189 ? 5.411 6.416 4.738 1.00 77.00 189 SER A O 1
ATOM 1457 N N . LYS A 1 190 ? 7.067 5.745 6.093 1.00 65.50 190 LYS A N 1
ATOM 1458 C CA . LYS A 1 190 ? 7.599 7.101 6.346 1.00 65.50 190 LYS A CA 1
ATOM 1459 C C . LYS A 1 190 ? 8.157 7.790 5.097 1.00 65.50 190 LYS A C 1
ATOM 1461 O O . LYS A 1 190 ? 8.374 8.992 5.107 1.00 65.50 190 LYS A O 1
ATOM 1466 N N . SER A 1 191 ? 8.444 7.032 4.043 1.00 58.03 191 SER A N 1
ATOM 1467 C CA . SER A 1 191 ? 8.902 7.551 2.749 1.00 58.03 191 SER A CA 1
ATOM 1468 C C . SER A 1 191 ? 7.753 8.025 1.851 1.00 58.03 191 SER A C 1
ATOM 1470 O O . SER A 1 191 ? 8.007 8.611 0.801 1.00 58.03 191 SER A O 1
ATOM 1472 N N . VAL A 1 192 ? 6.507 7.735 2.231 1.00 58.44 192 VAL A N 1
ATOM 1473 C CA . VAL A 1 192 ? 5.309 7.852 1.385 1.00 58.44 192 VAL A CA 1
ATOM 1474 C C . VAL A 1 192 ? 4.203 8.629 2.107 1.00 58.44 192 VAL A C 1
ATOM 1476 O O . VAL A 1 192 ? 3.488 9.395 1.469 1.00 58.44 192 VAL A O 1
ATOM 1479 N N . LEU A 1 193 ? 4.088 8.466 3.427 1.00 61.81 193 LEU A N 1
ATOM 1480 C CA . LEU A 1 193 ? 3.106 9.093 4.303 1.00 61.81 193 LEU A CA 1
ATOM 1481 C C . LEU A 1 193 ? 3.799 9.615 5.571 1.00 61.81 193 LEU A C 1
ATOM 1483 O O . LEU A 1 193 ? 4.552 8.888 6.221 1.00 61.81 193 LEU A O 1
ATOM 1487 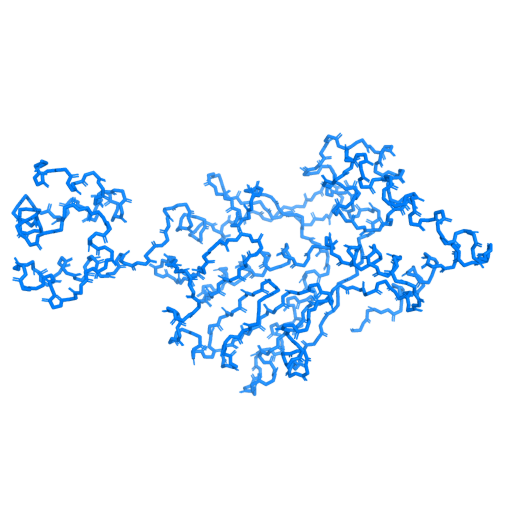N N . ASP A 1 194 ? 3.452 10.832 5.991 1.00 70.31 194 ASP A N 1
ATOM 1488 C CA . ASP A 1 194 ? 3.793 11.360 7.326 1.00 70.31 194 ASP A CA 1
ATOM 1489 C C . ASP A 1 194 ? 2.895 10.770 8.437 1.00 70.31 194 ASP A C 1
ATOM 1491 O O . ASP A 1 194 ? 2.918 11.207 9.591 1.00 70.31 194 ASP A O 1
ATOM 1495 N N . SER A 1 195 ? 2.090 9.761 8.096 1.00 79.31 195 SER A N 1
ATOM 1496 C CA . SER A 1 195 ? 1.117 9.123 8.969 1.00 79.31 195 SER A CA 1
ATOM 1497 C C . SER A 1 195 ? 1.155 7.594 8.889 1.00 79.31 195 SER A C 1
ATOM 1499 O O . SER A 1 195 ? 1.749 6.970 8.007 1.00 79.31 195 SER A O 1
ATOM 1501 N N . VAL A 1 196 ? 0.531 6.978 9.886 1.00 87.94 196 VAL A N 1
ATOM 1502 C CA . VAL A 1 196 ? 0.285 5.547 10.011 1.00 87.94 196 VAL A CA 1
ATOM 1503 C C . VAL A 1 196 ? -1.204 5.333 9.811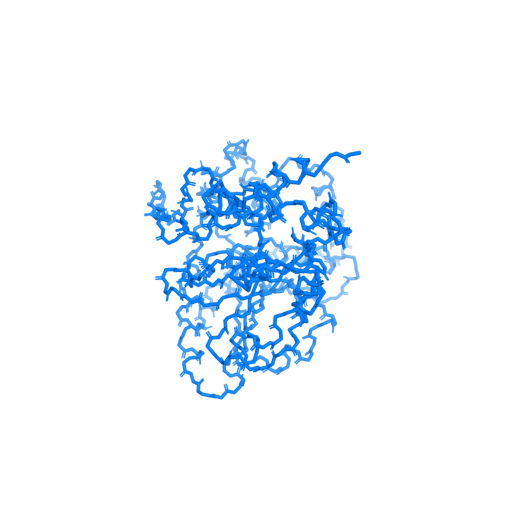 1.00 87.94 196 VAL A C 1
ATOM 1505 O O . VAL A 1 196 ? -2.008 5.992 10.469 1.00 87.94 196 VAL A O 1
ATOM 1508 N N . LEU A 1 197 ? -1.563 4.403 8.931 1.00 91.19 197 LEU A N 1
ATOM 1509 C CA . LEU A 1 197 ? -2.951 4.057 8.650 1.00 91.19 197 LEU A CA 1
ATOM 1510 C C . LEU A 1 197 ? -3.302 2.718 9.300 1.00 91.19 197 LEU A C 1
ATOM 1512 O O . LEU A 1 197 ? -2.538 1.763 9.209 1.00 91.19 197 LEU A O 1
ATOM 1516 N N . LEU A 1 198 ? -4.467 2.626 9.927 1.00 92.94 198 LEU A N 1
ATOM 1517 C CA . LEU A 1 198 ? -5.067 1.389 10.412 1.00 92.94 198 LEU A CA 1
ATOM 1518 C C . LEU A 1 198 ? -6.316 1.104 9.577 1.00 92.94 198 LEU A C 1
ATOM 1520 O O . LEU A 1 198 ? -7.331 1.785 9.688 1.00 92.94 198 LEU A O 1
ATOM 1524 N N . PHE A 1 199 ? -6.243 0.073 8.750 1.00 94.50 199 PHE A N 1
ATOM 1525 C CA . PHE A 1 199 ? -7.337 -0.450 7.952 1.00 94.50 199 PHE A CA 1
ATOM 1526 C C . PHE A 1 199 ? -8.064 -1.546 8.728 1.00 94.50 199 PHE A C 1
ATOM 1528 O O . PHE A 1 199 ? -7.469 -2.558 9.099 1.00 94.50 199 PHE A O 1
ATOM 1535 N N . THR A 1 200 ? -9.360 -1.363 8.962 1.00 91.94 200 THR A N 1
ATOM 1536 C CA . THR A 1 200 ? -10.215 -2.337 9.654 1.00 91.94 200 THR A CA 1
ATOM 1537 C C . THR A 1 200 ? -11.478 -2.610 8.835 1.00 91.94 200 THR A C 1
ATOM 1539 O O . THR A 1 200 ? -11.839 -1.804 7.971 1.00 91.94 200 THR A O 1
ATOM 1542 N N . PRO A 1 201 ? -12.233 -3.682 9.124 1.00 85.31 201 PRO A N 1
ATOM 1543 C CA . PRO A 1 201 ? -13.570 -3.865 8.553 1.00 85.31 201 PRO A CA 1
ATOM 1544 C C . PRO A 1 201 ? -14.544 -2.707 8.852 1.00 85.31 201 PRO A C 1
ATOM 1546 O O . PRO A 1 201 ? -15.493 -2.491 8.103 1.00 85.31 201 PRO A O 1
ATOM 1549 N N . ASN A 1 202 ? -14.302 -1.949 9.928 1.00 80.38 202 ASN A N 1
ATOM 1550 C CA . ASN A 1 202 ? -15.196 -0.901 10.429 1.00 80.38 202 ASN A CA 1
ATOM 1551 C C . ASN A 1 202 ? -14.829 0.515 9.954 1.00 80.38 202 ASN A C 1
ATOM 1553 O O . ASN A 1 202 ? -15.565 1.470 10.223 1.00 80.38 202 ASN A O 1
ATOM 1557 N N . GLY A 1 203 ? -13.703 0.669 9.261 1.00 85.50 203 GLY A N 1
ATOM 1558 C CA . GLY A 1 203 ? -13.206 1.962 8.808 1.00 85.50 203 GLY A CA 1
ATOM 1559 C C . GLY A 1 203 ? -11.689 2.023 8.755 1.00 85.50 203 GLY A C 1
ATOM 1560 O O . GLY A 1 203 ? -10.996 1.052 9.076 1.00 85.50 203 GLY A O 1
ATOM 1561 N N . VAL A 1 204 ? -11.195 3.186 8.342 1.00 90.75 204 VAL A N 1
ATOM 1562 C CA . VAL A 1 204 ? -9.766 3.480 8.275 1.00 90.75 204 VAL A CA 1
ATOM 1563 C C . VAL A 1 204 ? -9.450 4.572 9.278 1.00 90.75 204 VAL A C 1
ATOM 1565 O O . VAL A 1 204 ? -10.184 5.555 9.374 1.00 90.75 204 VAL A O 1
ATOM 1568 N N . PHE A 1 205 ? -8.366 4.388 10.015 1.00 87.88 205 PHE A N 1
ATOM 1569 C CA . PHE A 1 205 ? -7.883 5.322 11.017 1.00 87.88 205 PHE A CA 1
ATOM 1570 C C . PHE A 1 205 ? -6.475 5.792 10.661 1.00 87.88 205 PHE A C 1
ATOM 1572 O O . PHE A 1 205 ? -5.734 5.082 9.994 1.00 87.88 205 PHE A O 1
ATOM 1579 N N . GLU A 1 206 ? -6.113 6.994 11.075 1.00 87.50 206 GLU A N 1
ATOM 1580 C CA . GLU A 1 206 ? -4.864 7.668 10.780 1.00 87.50 206 GLU A CA 1
ATOM 1581 C C . GLU A 1 206 ? -4.289 8.266 12.065 1.00 87.50 206 GLU A C 1
ATOM 1583 O O . GLU A 1 206 ? -4.995 8.890 12.861 1.00 87.50 206 GLU A O 1
ATOM 1588 N N . ALA A 1 207 ? -2.988 8.084 12.260 1.00 84.50 207 ALA A N 1
ATOM 1589 C CA . ALA A 1 207 ? -2.243 8.661 13.367 1.00 84.50 207 ALA A CA 1
ATOM 1590 C C . ALA A 1 207 ? -0.847 9.089 12.911 1.00 84.50 207 ALA A C 1
ATOM 1592 O O . ALA A 1 207 ? -0.328 8.602 11.916 1.00 84.50 207 ALA A O 1
ATOM 1593 N N . THR A 1 208 ? -0.183 9.951 13.673 1.00 81.50 208 THR A N 1
ATOM 1594 C CA . THR A 1 208 ? 1.200 10.376 13.382 1.00 81.50 208 THR A CA 1
ATOM 1595 C C . THR A 1 208 ? 2.250 9.335 13.787 1.00 81.50 208 THR A C 1
ATOM 1597 O O . THR A 1 208 ? 3.432 9.479 13.485 1.00 81.50 208 THR A O 1
ATOM 1600 N N . SER A 1 209 ? 1.851 8.285 14.512 1.00 83.25 209 SER A N 1
ATOM 1601 C CA . SER A 1 209 ? 2.762 7.275 15.053 1.00 83.25 209 SER A CA 1
ATOM 1602 C C . SER A 1 209 ? 2.062 5.939 15.280 1.00 83.25 209 SER A C 1
ATOM 1604 O O . SER A 1 209 ? 0.890 5.886 15.648 1.00 83.25 209 SER A O 1
ATOM 1606 N N . THR A 1 210 ? 2.823 4.849 15.162 1.00 85.25 210 THR A N 1
ATOM 1607 C CA . THR A 1 210 ? 2.369 3.479 15.449 1.00 85.25 210 THR A CA 1
ATOM 1608 C C . THR A 1 210 ? 1.961 3.285 16.910 1.00 85.25 210 THR A C 1
ATOM 1610 O O . THR A 1 210 ? 1.249 2.335 17.219 1.00 85.25 210 THR A O 1
ATOM 1613 N N . ALA A 1 211 ? 2.395 4.167 17.819 1.00 83.12 211 ALA A N 1
ATOM 1614 C CA . ALA A 1 211 ? 2.013 4.118 19.230 1.00 83.12 211 ALA A CA 1
ATOM 1615 C C . ALA A 1 211 ? 0.494 4.244 19.442 1.00 83.12 211 ALA A C 1
ATOM 1617 O O . ALA A 1 211 ? -0.025 3.682 20.404 1.00 83.12 211 ALA A O 1
ATOM 1618 N N . ALA A 1 212 ? -0.211 4.931 18.536 1.00 81.44 212 ALA A N 1
ATOM 1619 C CA . ALA A 1 212 ? -1.666 5.062 18.581 1.00 81.44 212 ALA A CA 1
ATOM 1620 C C . ALA A 1 212 ? -2.398 3.733 18.329 1.00 81.44 212 ALA A C 1
ATOM 1622 O O . ALA A 1 212 ? -3.513 3.568 18.805 1.00 81.44 212 ALA A O 1
ATOM 1623 N N . PHE A 1 213 ? -1.755 2.780 17.643 1.00 87.31 213 PHE A N 1
ATOM 1624 C CA . PHE A 1 213 ? -2.326 1.474 17.293 1.00 87.31 213 PHE A CA 1
ATOM 1625 C C . PHE A 1 213 ? -1.670 0.326 18.072 1.00 87.31 213 PHE A C 1
ATOM 1627 O O . PHE A 1 213 ? -1.457 -0.778 17.564 1.00 87.31 213 PHE A O 1
ATOM 1634 N N . ARG A 1 214 ? -1.231 0.606 19.307 1.00 84.38 214 ARG A N 1
ATOM 1635 C CA . ARG A 1 214 ? -0.471 -0.350 20.125 1.00 84.38 214 ARG A CA 1
ATOM 1636 C C . ARG A 1 214 ? -1.275 -1.604 20.454 1.00 84.38 214 ARG A C 1
ATOM 1638 O O . ARG A 1 214 ? -0.683 -2.681 20.512 1.00 84.38 214 ARG A O 1
ATOM 1645 N N . GLU A 1 215 ? -2.574 -1.469 20.699 1.00 83.19 215 GLU A N 1
ATOM 1646 C CA . GLU A 1 215 ? -3.425 -2.608 21.047 1.00 83.19 215 GLU A CA 1
ATOM 1647 C C . GLU A 1 215 ? -3.695 -3.488 19.823 1.00 83.19 215 GLU A C 1
ATOM 1649 O O . GLU A 1 215 ? -3.566 -4.706 19.903 1.00 83.19 215 GLU A O 1
ATOM 1654 N N . GLU A 1 216 ? -3.919 -2.890 18.653 1.00 89.25 216 GLU A N 1
ATOM 1655 C CA . GLU A 1 216 ? -4.064 -3.605 17.385 1.00 89.25 216 GLU A CA 1
ATOM 1656 C C . GLU A 1 216 ? -2.779 -4.354 17.025 1.00 89.25 216 GLU A C 1
ATOM 1658 O O . GLU A 1 216 ? -2.827 -5.500 16.585 1.00 89.25 216 GLU A O 1
ATOM 1663 N N . LEU A 1 217 ? -1.612 -3.750 17.271 1.00 89.44 217 LEU A N 1
ATOM 1664 C CA . LEU A 1 217 ? -0.305 -4.380 17.051 1.00 89.44 217 LEU A CA 1
ATOM 1665 C C . LEU A 1 217 ? 0.050 -5.464 18.088 1.00 89.44 217 LEU A C 1
ATOM 1667 O O . LEU A 1 217 ? 1.064 -6.156 17.927 1.00 89.44 217 LEU A O 1
ATOM 1671 N N . ARG A 1 218 ? -0.742 -5.621 19.155 1.00 88.25 218 ARG A N 1
ATOM 1672 C CA . ARG A 1 218 ? -0.666 -6.752 20.096 1.00 88.25 218 ARG A CA 1
ATOM 1673 C C . ARG A 1 218 ? -1.597 -7.898 19.716 1.00 88.25 218 ARG A C 1
ATOM 1675 O O . ARG A 1 218 ? -1.473 -8.972 20.301 1.00 88.25 218 ARG A O 1
ATOM 1682 N N . ASP A 1 219 ? -2.483 -7.706 18.747 1.00 88.38 219 ASP A N 1
ATOM 1683 C CA . ASP A 1 219 ? -3.308 -8.781 18.215 1.00 88.38 219 ASP A CA 1
ATOM 1684 C C . ASP A 1 219 ? -2.487 -9.610 17.201 1.00 88.38 219 ASP A C 1
ATOM 1686 O O . ASP A 1 219 ? -1.994 -9.068 16.206 1.00 88.38 219 ASP A O 1
ATOM 1690 N N . PRO A 1 220 ? -2.315 -10.929 17.419 1.00 90.19 220 PRO A N 1
ATOM 1691 C CA . PRO A 1 220 ? -1.570 -11.795 16.506 1.00 90.19 220 PRO A CA 1
ATOM 1692 C C . PRO A 1 220 ? -2.250 -11.997 15.140 1.00 90.19 220 PRO A C 1
ATOM 1694 O O . PRO A 1 220 ? -1.635 -12.568 14.242 1.00 90.19 220 PRO A O 1
ATOM 1697 N N . SER A 1 221 ? -3.505 -11.569 14.976 1.00 90.62 221 SER A N 1
ATOM 1698 C CA . SER A 1 221 ? -4.247 -11.604 13.713 1.00 90.62 221 SER A CA 1
ATOM 1699 C C . SER A 1 221 ? -4.082 -10.334 12.866 1.00 90.62 221 SER A C 1
ATOM 1701 O O . SER A 1 221 ? -4.398 -10.357 11.670 1.00 90.62 221 SER A O 1
ATOM 1703 N N . THR A 1 222 ? -3.553 -9.254 13.453 1.00 93.56 222 THR A N 1
ATOM 1704 C CA . THR A 1 222 ? -3.274 -7.990 12.763 1.00 93.56 222 THR A CA 1
ATOM 1705 C C . THR A 1 222 ? -2.033 -8.108 11.891 1.00 93.56 222 THR A C 1
ATOM 1707 O O . THR A 1 222 ? -1.008 -8.662 12.298 1.00 93.56 222 THR A O 1
ATOM 1710 N N . TRP A 1 223 ? -2.111 -7.532 10.693 1.00 95.44 223 TRP A N 1
ATOM 1711 C CA . TRP A 1 223 ? -0.981 -7.400 9.781 1.00 95.44 223 TRP A CA 1
ATOM 1712 C C . TRP A 1 223 ? -0.331 -6.031 9.938 1.00 95.44 223 TRP A C 1
ATOM 1714 O O . TRP A 1 223 ? -1.015 -5.017 9.889 1.00 95.44 223 TRP A O 1
ATOM 1724 N N . PHE A 1 224 ? 0.988 -5.985 10.083 1.00 93.62 224 PHE A N 1
ATOM 1725 C CA . PHE A 1 224 ? 1.767 -4.756 10.051 1.00 93.62 224 PHE A CA 1
ATOM 1726 C C . PHE A 1 224 ? 2.605 -4.710 8.772 1.00 93.62 224 PHE A C 1
ATOM 1728 O O . PHE A 1 224 ? 3.560 -5.470 8.612 1.00 93.62 224 PHE A O 1
ATOM 1735 N N . LEU A 1 225 ? 2.232 -3.832 7.844 1.00 93.12 225 LEU A N 1
ATOM 1736 C CA . LEU A 1 225 ? 2.963 -3.599 6.601 1.00 93.12 225 LEU A CA 1
ATOM 1737 C C . LEU A 1 225 ? 3.824 -2.352 6.773 1.00 93.12 225 LEU A C 1
ATOM 1739 O O . LEU A 1 225 ? 3.303 -1.275 7.073 1.00 93.12 225 LEU A O 1
ATOM 1743 N N . CYS A 1 226 ? 5.138 -2.497 6.606 1.00 87.50 226 CYS A N 1
ATOM 1744 C CA . CYS A 1 226 ? 6.063 -1.386 6.789 1.00 87.50 226 CYS A CA 1
ATOM 1745 C C . CYS A 1 226 ? 7.115 -1.280 5.683 1.00 87.50 226 CYS A C 1
ATOM 1747 O O . CYS A 1 226 ? 7.711 -2.280 5.276 1.00 87.50 226 CYS A O 1
ATOM 1749 N N . ASP A 1 227 ? 7.352 -0.052 5.218 1.00 81.62 227 ASP A N 1
ATOM 1750 C CA . ASP A 1 227 ? 8.406 0.277 4.253 1.00 81.62 227 ASP A CA 1
ATOM 1751 C C . ASP A 1 227 ? 9.549 1.010 4.967 1.00 81.62 227 ASP A C 1
ATOM 1753 O O . ASP A 1 227 ? 9.395 2.149 5.410 1.00 81.62 227 ASP A O 1
ATOM 1757 N N . ALA A 1 228 ? 10.686 0.329 5.128 1.00 69.94 228 ALA A N 1
ATOM 1758 C CA . ALA A 1 228 ? 11.917 0.850 5.735 1.00 69.94 228 ALA A CA 1
ATOM 1759 C C . ALA A 1 228 ? 11.796 1.428 7.171 1.00 69.94 228 ALA A C 1
ATOM 1761 O O . ALA A 1 228 ? 12.672 2.179 7.609 1.00 69.94 228 ALA A O 1
ATOM 1762 N N . VAL A 1 229 ? 10.761 1.048 7.932 1.00 73.06 229 VAL A N 1
ATOM 1763 C CA . VAL A 1 229 ? 10.553 1.440 9.341 1.00 73.06 229 VAL A CA 1
ATOM 1764 C C . VAL A 1 229 ? 10.638 0.218 10.247 1.00 73.06 229 VAL A C 1
ATOM 1766 O O . VAL A 1 229 ? 9.978 -0.781 9.985 1.00 73.06 229 VAL A O 1
ATOM 1769 N N . GLU A 1 230 ? 11.410 0.296 11.335 1.00 73.31 230 GLU A N 1
ATOM 1770 C CA . GLU A 1 230 ? 11.485 -0.807 12.297 1.00 73.31 230 GLU A CA 1
ATOM 1771 C C . GLU A 1 230 ? 10.150 -0.996 13.040 1.00 73.31 230 GLU A C 1
ATOM 1773 O O . GLU A 1 230 ? 9.607 -0.031 13.588 1.00 73.31 230 GLU A O 1
ATOM 1778 N N . PRO A 1 231 ? 9.599 -2.222 13.067 1.00 73.69 231 PRO A N 1
ATOM 1779 C CA . PRO A 1 231 ? 8.346 -2.502 13.740 1.00 73.69 231 PRO A CA 1
ATOM 1780 C C . PRO A 1 231 ? 8.480 -2.402 15.260 1.00 73.69 231 PRO A C 1
ATOM 1782 O O . PRO A 1 231 ? 9.415 -2.957 15.839 1.00 73.69 231 PRO A O 1
ATOM 1785 N N . PRO A 1 232 ? 7.496 -1.794 15.942 1.00 70.12 232 PRO A N 1
ATOM 1786 C CA . PRO A 1 232 ? 7.507 -1.679 17.398 1.00 70.12 232 PRO A CA 1
ATOM 1787 C C . PRO A 1 232 ? 7.061 -2.966 18.118 1.00 70.12 232 PRO A C 1
ATOM 1789 O O . PRO A 1 232 ? 7.279 -3.096 19.322 1.00 70.12 232 PRO A O 1
ATOM 1792 N N . SER A 1 233 ? 6.398 -3.900 17.421 1.00 67.94 233 SER A N 1
ATOM 1793 C CA . SER A 1 233 ? 5.788 -5.107 18.001 1.00 67.94 233 SER A CA 1
ATOM 1794 C C . SER A 1 233 ? 6.276 -6.380 17.316 1.00 67.94 233 SER A C 1
ATOM 1796 O O . SER A 1 233 ? 6.484 -6.414 16.106 1.00 67.94 233 SER A O 1
ATOM 1798 N N . LYS A 1 234 ? 6.402 -7.449 18.110 1.00 74.19 234 LYS A N 1
ATOM 1799 C CA . LYS A 1 234 ? 6.743 -8.805 17.649 1.00 74.19 234 LYS A CA 1
ATOM 1800 C C . LYS A 1 234 ? 5.534 -9.746 17.601 1.00 74.19 234 LYS A C 1
ATOM 1802 O O . LYS A 1 234 ? 5.697 -10.920 17.278 1.00 74.19 234 LYS A O 1
A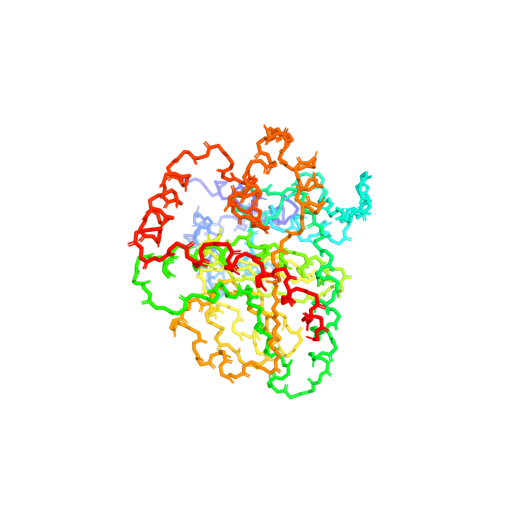TOM 1807 N N . VAL A 1 235 ? 4.349 -9.260 17.984 1.00 85.62 235 VAL A N 1
ATOM 1808 C CA . VAL A 1 235 ? 3.144 -10.094 18.130 1.00 85.62 235 VAL A CA 1
ATOM 1809 C C . VAL A 1 235 ? 2.350 -10.171 16.831 1.00 85.62 235 VAL A C 1
ATOM 1811 O O . VAL A 1 235 ? 2.018 -11.281 16.406 1.00 85.62 235 VAL A O 1
ATOM 1814 N N . ALA A 1 236 ? 2.091 -9.014 16.215 1.00 90.56 236 ALA A N 1
ATOM 1815 C CA . ALA A 1 236 ? 1.441 -8.894 14.915 1.00 90.56 236 ALA A CA 1
ATOM 1816 C C . ALA A 1 236 ? 2.251 -9.575 13.799 1.00 90.56 236 ALA A C 1
ATOM 1818 O O . ALA A 1 236 ? 3.471 -9.757 13.900 1.00 90.56 236 ALA A O 1
ATOM 1819 N N . ILE A 1 237 ? 1.556 -9.929 12.719 1.00 93.75 237 ILE A N 1
ATOM 1820 C CA . ILE A 1 237 ? 2.164 -10.456 11.498 1.00 93.75 237 ILE A CA 1
ATOM 1821 C C . ILE A 1 237 ? 2.818 -9.294 10.759 1.00 93.75 237 ILE A C 1
ATOM 1823 O O . ILE A 1 237 ? 2.131 -8.496 10.128 1.00 93.75 237 ILE A O 1
ATOM 1827 N N . THR A 1 238 ? 4.139 -9.189 10.817 1.00 92.56 238 THR A N 1
ATOM 1828 C CA . THR A 1 238 ? 4.860 -8.073 10.209 1.00 92.56 238 THR A CA 1
ATOM 1829 C C . THR A 1 238 ? 5.474 -8.478 8.882 1.00 92.56 238 THR A C 1
ATOM 1831 O O . THR A 1 238 ? 6.240 -9.441 8.806 1.00 92.56 238 THR A O 1
ATOM 1834 N N . VAL A 1 239 ? 5.209 -7.681 7.850 1.00 92.62 239 VAL A N 1
ATOM 1835 C CA . VAL A 1 239 ? 5.906 -7.749 6.568 1.00 92.62 239 VAL A CA 1
ATOM 1836 C C . VAL A 1 239 ? 6.632 -6.432 6.346 1.00 92.62 239 VAL A C 1
ATOM 1838 O O . VAL A 1 239 ? 6.016 -5.391 6.117 1.00 92.62 239 VAL A O 1
ATOM 1841 N N . MET A 1 240 ? 7.958 -6.493 6.416 1.00 89.19 240 MET A N 1
ATOM 1842 C CA . MET A 1 240 ? 8.829 -5.366 6.121 1.00 89.19 240 MET A CA 1
ATOM 1843 C C . MET A 1 240 ? 9.358 -5.476 4.694 1.00 89.19 240 MET A C 1
ATOM 1845 O O . MET A 1 240 ? 10.059 -6.435 4.360 1.00 89.19 240 MET A O 1
ATOM 1849 N N . ALA A 1 241 ? 9.097 -4.461 3.875 1.00 86.38 241 ALA A N 1
ATOM 1850 C CA . ALA A 1 241 ? 9.878 -4.205 2.674 1.00 86.38 241 ALA A CA 1
ATOM 1851 C C . ALA A 1 241 ? 10.997 -3.229 3.033 1.00 86.38 241 ALA A C 1
ATOM 1853 O O . ALA A 1 241 ? 10.749 -2.192 3.641 1.00 86.38 241 ALA A O 1
ATOM 1854 N N . SER A 1 242 ? 12.242 -3.554 2.691 1.00 74.00 242 SER A N 1
ATOM 1855 C CA . SER A 1 242 ? 13.337 -2.623 2.950 1.00 74.00 242 SER A CA 1
ATOM 1856 C C . SER A 1 242 ? 14.397 -2.665 1.868 1.00 74.00 242 SER A C 1
ATOM 1858 O O . SER A 1 242 ? 14.697 -3.720 1.290 1.00 74.00 242 SER A O 1
ATOM 1860 N N . SER A 1 243 ? 14.971 -1.495 1.584 1.00 65.19 243 SER A N 1
ATOM 1861 C CA . SER A 1 243 ? 16.232 -1.429 0.861 1.00 65.19 243 SER A CA 1
ATOM 1862 C C . SER A 1 243 ? 17.293 -2.121 1.706 1.00 65.19 243 SER A C 1
ATOM 1864 O O . SER A 1 243 ? 17.208 -2.142 2.938 1.00 65.19 243 SER A O 1
ATOM 1866 N N . PRO A 1 244 ? 18.312 -2.717 1.093 1.00 53.91 244 PRO A N 1
ATOM 1867 C CA . PRO A 1 244 ? 19.220 -3.532 1.870 1.00 53.91 244 PRO A CA 1
ATOM 1868 C C . PRO A 1 244 ? 20.095 -2.694 2.847 1.00 53.91 244 PRO A C 1
ATOM 1870 O O . PRO A 1 244 ? 20.831 -3.287 3.640 1.00 53.91 244 PRO A O 1
ATOM 1873 N N . ARG A 1 245 ? 20.017 -1.332 2.843 1.00 55.19 245 ARG A N 1
ATOM 1874 C CA . ARG A 1 245 ? 20.685 -0.434 3.820 1.00 55.19 245 ARG A CA 1
ATOM 1875 C C . ARG A 1 245 ? 19.608 0.007 4.782 1.00 55.19 245 ARG A C 1
ATOM 1877 O O . ARG A 1 245 ? 18.844 0.912 4.476 1.00 55.19 245 ARG A O 1
ATOM 1884 N N . ASN A 1 246 ? 19.646 -0.523 5.987 1.00 52.81 246 ASN A N 1
ATOM 1885 C CA . ASN A 1 246 ? 19.586 0.386 7.115 1.00 52.81 246 ASN A CA 1
ATOM 1886 C C . ASN A 1 246 ? 20.126 -0.310 8.355 1.00 52.81 246 ASN A C 1
ATOM 1888 O O . ASN A 1 246 ? 19.673 -1.392 8.720 1.00 52.81 246 ASN A O 1
ATOM 1892 N N . SER A 1 247 ? 21.046 0.362 9.046 1.00 54.56 247 SER A N 1
ATOM 1893 C CA . SER A 1 247 ? 21.374 0.052 10.442 1.00 54.56 247 SER A CA 1
ATOM 1894 C C . SER A 1 247 ? 20.124 0.026 11.325 1.00 54.56 247 SER A C 1
ATOM 1896 O O . SER A 1 247 ? 20.094 -0.676 12.330 1.00 54.56 247 SER A O 1
ATOM 1898 N N . ASN A 1 248 ? 19.086 0.750 10.899 1.00 55.06 248 ASN A N 1
ATOM 1899 C CA . ASN A 1 248 ? 17.834 0.973 11.610 1.00 55.06 248 ASN A CA 1
ATOM 1900 C C . ASN A 1 248 ? 16.931 -0.263 11.710 1.00 55.06 248 ASN A C 1
ATOM 1902 O O . ASN A 1 248 ? 15.880 -0.153 12.309 1.00 55.06 248 ASN A O 1
ATOM 1906 N N . TYR A 1 249 ? 17.272 -1.404 11.100 1.00 66.12 249 TYR A N 1
ATOM 1907 C CA . TYR A 1 249 ? 16.477 -2.634 11.234 1.00 66.12 249 TYR A CA 1
ATOM 1908 C C . TYR A 1 249 ? 17.352 -3.889 11.402 1.00 66.12 249 TYR A C 1
ATOM 1910 O O . TYR A 1 249 ? 16.898 -5.012 11.188 1.00 66.12 249 TYR A O 1
ATOM 1918 N N . ASN A 1 250 ? 18.626 -3.733 11.785 1.00 68.94 250 ASN A N 1
ATOM 1919 C CA . ASN A 1 250 ? 19.562 -4.856 11.938 1.00 68.94 250 ASN A CA 1
ATOM 1920 C C . ASN A 1 250 ? 19.043 -5.931 12.905 1.00 68.94 250 ASN A C 1
ATOM 1922 O O . ASN A 1 250 ? 19.217 -7.125 12.655 1.00 68.94 250 ASN A O 1
ATOM 1926 N N . GLU A 1 251 ? 18.380 -5.514 13.983 1.00 70.12 251 GLU A N 1
ATOM 1927 C CA . GLU A 1 251 ? 17.772 -6.429 14.946 1.00 70.12 251 GLU A CA 1
ATOM 1928 C C . GLU A 1 251 ? 16.576 -7.163 14.344 1.00 70.12 251 GLU A C 1
ATOM 1930 O O . GLU A 1 251 ? 16.490 -8.389 14.451 1.00 70.12 251 GLU A O 1
ATOM 1935 N N . TYR A 1 252 ? 15.723 -6.453 13.601 1.00 72.25 252 TYR A N 1
ATOM 1936 C CA . TYR A 1 252 ? 14.659 -7.076 12.821 1.00 72.25 252 TYR A CA 1
ATOM 1937 C C . TYR A 1 252 ? 15.192 -8.115 11.827 1.00 72.25 252 TYR A C 1
ATOM 1939 O O . TYR A 1 252 ? 14.708 -9.244 11.769 1.00 72.25 252 TYR A O 1
ATOM 1947 N N . ALA A 1 253 ? 16.239 -7.774 11.072 1.00 73.38 253 ALA A N 1
ATOM 1948 C CA . ALA A 1 253 ? 16.815 -8.665 10.074 1.00 73.38 253 ALA A CA 1
ATOM 1949 C C . ALA A 1 253 ? 17.358 -9.960 10.691 1.00 73.38 253 ALA A C 1
ATOM 1951 O O . ALA A 1 253 ? 17.191 -11.028 10.098 1.00 73.38 253 ALA A O 1
ATOM 1952 N N . LYS A 1 254 ? 17.969 -9.893 11.881 1.00 73.94 254 LYS A N 1
ATOM 1953 C CA . LYS A 1 254 ? 18.421 -11.077 12.630 1.00 73.94 254 LYS A CA 1
ATOM 1954 C C . LYS A 1 254 ? 17.254 -11.969 13.062 1.00 73.94 254 LYS A C 1
ATOM 1956 O O . LYS A 1 254 ? 17.414 -13.184 13.058 1.00 73.94 254 LYS A O 1
ATOM 1961 N N . GLN A 1 255 ? 16.109 -11.373 13.390 1.00 73.50 255 GLN A N 1
ATOM 1962 C CA . GLN A 1 255 ? 14.964 -12.045 14.013 1.00 73.50 255 GLN A CA 1
ATOM 1963 C C . GLN A 1 255 ? 13.875 -12.494 13.027 1.00 73.50 255 GLN A C 1
ATOM 1965 O O . GLN A 1 255 ? 13.048 -13.328 13.392 1.00 73.50 255 GLN A O 1
ATOM 1970 N N . ALA A 1 256 ? 13.861 -11.971 11.796 1.00 76.44 256 ALA A N 1
ATOM 1971 C CA . ALA A 1 256 ? 12.894 -12.359 10.773 1.00 76.44 256 ALA A CA 1
ATOM 1972 C C . ALA A 1 256 ? 12.983 -13.865 10.471 1.00 76.44 256 ALA A C 1
ATOM 1974 O O . ALA A 1 256 ? 14.004 -14.335 9.957 1.00 76.44 256 ALA A O 1
ATOM 1975 N N . GLY A 1 257 ? 11.914 -14.608 10.775 1.00 82.12 257 GLY A N 1
ATOM 1976 C CA . GLY A 1 257 ? 11.838 -16.051 10.539 1.00 82.12 257 GLY A CA 1
ATOM 1977 C C . GLY A 1 257 ? 11.675 -16.410 9.065 1.00 82.12 257 GLY A C 1
ATOM 1978 O O . GLY A 1 257 ? 12.027 -17.519 8.667 1.00 82.12 257 GLY A O 1
ATOM 1979 N N . LEU A 1 258 ? 11.215 -15.466 8.235 1.00 88.31 258 LEU A N 1
ATOM 1980 C CA . LEU A 1 258 ? 11.180 -15.612 6.784 1.00 88.31 258 LEU A CA 1
ATOM 1981 C C . LEU A 1 258 ? 11.890 -14.439 6.101 1.00 88.31 258 LEU A C 1
ATOM 1983 O O . LEU A 1 258 ? 11.529 -13.278 6.281 1.00 88.31 258 LEU A O 1
ATOM 1987 N N . ARG A 1 259 ? 12.885 -14.749 5.265 1.00 87.50 259 ARG A N 1
ATOM 1988 C CA . ARG A 1 259 ? 13.590 -13.770 4.427 1.00 87.50 259 ARG A CA 1
ATOM 1989 C C . ARG A 1 259 ? 13.344 -14.096 2.962 1.00 87.50 259 ARG A C 1
ATOM 1991 O O . ARG A 1 259 ? 13.652 -15.200 2.521 1.00 87.50 259 ARG A O 1
ATOM 1998 N N . LEU A 1 260 ? 12.802 -13.138 2.223 1.00 88.19 260 LEU A N 1
ATOM 1999 C CA . LEU A 1 260 ? 12.478 -13.270 0.807 1.00 88.19 260 LEU A CA 1
ATOM 2000 C C . LEU A 1 260 ? 13.254 -12.237 -0.008 1.00 88.19 260 LEU A C 1
ATOM 2002 O O . LEU A 1 260 ? 13.540 -11.137 0.470 1.00 88.19 260 LEU A O 1
ATOM 2006 N N . TRP A 1 261 ? 13.572 -12.599 -1.247 1.00 83.69 261 TRP A N 1
ATOM 2007 C CA . TRP A 1 261 ? 14.297 -11.743 -2.178 1.00 83.69 261 TRP A CA 1
ATOM 2008 C C . TRP A 1 261 ? 13.473 -11.484 -3.435 1.00 83.69 261 TRP A C 1
ATOM 2010 O O . TRP A 1 261 ? 12.804 -12.381 -3.946 1.00 83.69 261 TRP A O 1
ATOM 2020 N N . MET A 1 262 ? 13.542 -10.252 -3.929 1.00 84.12 262 MET A N 1
ATOM 2021 C CA . MET A 1 262 ? 12.962 -9.826 -5.196 1.00 84.12 262 MET A CA 1
ATOM 2022 C C . MET A 1 262 ? 14.075 -9.541 -6.199 1.00 84.12 262 MET A C 1
ATOM 2024 O O . MET A 1 262 ? 14.921 -8.673 -5.963 1.00 84.12 262 MET A O 1
ATOM 2028 N N . GLY A 1 263 ? 14.054 -10.284 -7.305 1.00 81.88 263 GLY A N 1
ATOM 2029 C CA . GLY A 1 263 ? 14.948 -10.078 -8.439 1.00 81.88 263 GLY A CA 1
ATOM 2030 C C . GLY A 1 263 ? 14.520 -8.909 -9.331 1.00 81.88 263 GLY A C 1
ATOM 2031 O O . GLY A 1 263 ? 13.383 -8.446 -9.226 1.00 81.88 263 GLY A O 1
ATOM 2032 N N . PRO A 1 264 ? 15.429 -8.427 -10.193 1.00 84.50 264 PRO A N 1
ATOM 2033 C CA . PRO A 1 264 ? 15.106 -7.438 -11.215 1.00 84.50 264 PRO A CA 1
ATOM 2034 C C . PRO A 1 264 ? 14.089 -7.987 -12.228 1.00 84.50 264 PRO A C 1
ATOM 2036 O O . PRO A 1 264 ? 13.946 -9.198 -12.390 1.00 84.50 264 PRO A O 1
ATOM 2039 N N . TRP A 1 265 ? 13.417 -7.072 -12.918 1.00 89.00 265 TRP A N 1
ATOM 2040 C CA . TRP A 1 265 ? 12.414 -7.346 -13.938 1.00 89.00 265 TRP A CA 1
ATOM 2041 C C . TRP A 1 265 ? 13.080 -7.729 -15.262 1.00 89.00 265 TRP A C 1
ATOM 2043 O O . TRP A 1 265 ? 14.056 -7.122 -15.699 1.00 89.00 265 TRP A O 1
ATOM 2053 N N . SER A 1 266 ? 12.526 -8.714 -15.944 1.00 89.69 266 SER A N 1
ATOM 2054 C CA . SER A 1 266 ? 12.839 -9.032 -17.330 1.00 89.69 266 SER A CA 1
ATOM 2055 C C . SER A 1 266 ? 12.420 -7.906 -18.278 1.00 89.69 266 SER A C 1
ATOM 2057 O O . SER A 1 266 ? 11.560 -7.073 -17.980 1.00 89.69 266 SER A O 1
ATOM 2059 N N . TYR A 1 267 ? 12.999 -7.914 -19.479 1.00 88.69 267 TYR A N 1
ATOM 2060 C CA . TYR A 1 267 ? 12.623 -6.978 -20.536 1.00 88.69 267 TYR A CA 1
ATOM 2061 C C . TYR A 1 267 ? 11.122 -7.032 -20.864 1.00 88.69 267 TYR A C 1
ATOM 2063 O O . TYR A 1 267 ? 10.495 -5.991 -21.037 1.00 88.69 267 TYR A O 1
ATOM 2071 N N . VAL A 1 268 ? 10.541 -8.236 -20.910 1.00 92.19 268 VAL A N 1
ATOM 2072 C CA . VAL A 1 268 ? 9.121 -8.439 -21.241 1.00 92.19 268 VAL A CA 1
ATOM 2073 C C . VAL A 1 268 ? 8.220 -7.830 -20.159 1.00 92.19 268 VAL A C 1
ATOM 2075 O O . VAL A 1 268 ? 7.263 -7.134 -20.483 1.00 92.19 268 VAL A O 1
ATOM 2078 N N . GLU A 1 269 ? 8.563 -8.005 -18.878 1.00 92.06 269 GLU A N 1
ATOM 2079 C CA . GLU A 1 269 ? 7.836 -7.379 -17.760 1.00 92.06 269 GLU A CA 1
ATOM 2080 C C . GLU A 1 269 ? 7.910 -5.844 -17.821 1.00 92.06 269 GLU A C 1
ATOM 2082 O O . GLU A 1 269 ? 6.921 -5.149 -17.576 1.00 92.06 269 GLU A O 1
ATOM 2087 N N . LEU A 1 270 ? 9.072 -5.292 -18.184 1.00 91.88 270 LEU A N 1
ATOM 2088 C CA . LEU A 1 270 ? 9.244 -3.847 -18.341 1.00 91.88 270 LEU A CA 1
ATOM 2089 C C . LEU A 1 270 ? 8.508 -3.298 -19.564 1.00 91.88 270 LEU A C 1
ATOM 2091 O O . LEU A 1 270 ? 7.956 -2.200 -19.491 1.00 91.88 270 LEU A O 1
ATOM 2095 N N . GLU A 1 271 ? 8.456 -4.041 -20.671 1.00 93.50 271 GLU A N 1
ATOM 2096 C CA . GLU A 1 271 ? 7.665 -3.659 -21.843 1.00 93.50 271 GLU A CA 1
ATOM 2097 C C . GLU A 1 271 ? 6.165 -3.623 -21.511 1.00 93.50 271 GLU A C 1
ATOM 2099 O O . GLU A 1 271 ? 5.471 -2.703 -21.961 1.00 93.50 271 GLU A O 1
ATOM 2104 N N . ALA A 1 272 ? 5.692 -4.544 -20.665 1.00 92.19 272 ALA A N 1
ATOM 2105 C CA . ALA A 1 272 ? 4.313 -4.571 -20.179 1.00 92.19 272 ALA A CA 1
ATOM 2106 C C . ALA A 1 272 ? 4.005 -3.332 -19.350 1.00 92.19 272 ALA A C 1
ATOM 2108 O O . ALA A 1 272 ? 3.081 -2.577 -19.665 1.00 92.19 272 ALA A O 1
ATOM 2109 N N . ALA A 1 273 ? 4.828 -3.073 -18.330 1.00 91.50 273 ALA A N 1
ATOM 2110 C CA . ALA A 1 273 ? 4.690 -1.889 -17.492 1.00 91.50 273 ALA A CA 1
ATOM 2111 C C . ALA A 1 273 ? 4.750 -0.599 -18.319 1.00 91.50 273 ALA A C 1
ATOM 2113 O O . ALA A 1 273 ? 3.952 0.310 -18.092 1.00 91.50 273 ALA A O 1
ATOM 2114 N N . ARG A 1 274 ? 5.638 -0.532 -19.320 1.00 93.56 274 ARG A N 1
ATOM 2115 C CA . ARG A 1 274 ? 5.726 0.589 -20.262 1.00 93.56 274 ARG A CA 1
ATOM 2116 C C . ARG A 1 274 ? 4.422 0.791 -21.026 1.00 93.56 274 ARG A C 1
ATOM 2118 O O . ARG A 1 274 ? 3.931 1.909 -21.100 1.00 93.56 274 ARG A O 1
ATOM 2125 N N . GLY A 1 275 ? 3.854 -0.275 -21.586 1.00 89.69 275 GLY A N 1
ATOM 2126 C CA . GLY A 1 275 ? 2.606 -0.201 -22.346 1.00 89.69 275 GLY A CA 1
ATOM 2127 C C . GLY A 1 275 ? 1.408 0.277 -21.522 1.00 89.69 275 GLY A C 1
ATOM 2128 O O . GLY A 1 275 ? 0.540 0.948 -22.069 1.00 89.69 275 GLY A O 1
ATOM 2129 N N . ILE A 1 276 ? 1.381 -0.046 -20.228 1.00 88.12 276 ILE A N 1
ATOM 2130 C CA . ILE A 1 276 ? 0.232 0.207 -19.348 1.00 88.12 276 ILE A CA 1
ATOM 2131 C C . ILE A 1 276 ? 0.362 1.539 -18.604 1.00 88.12 276 ILE A C 1
ATOM 2133 O O . ILE A 1 276 ? -0.585 2.314 -18.568 1.00 88.12 276 ILE A O 1
ATOM 2137 N N . MET A 1 277 ? 1.525 1.803 -18.003 1.00 86.94 277 MET A N 1
ATOM 2138 C CA . MET A 1 277 ? 1.713 2.901 -17.043 1.00 86.94 277 MET A CA 1
ATOM 2139 C C . MET A 1 277 ? 2.712 3.964 -17.517 1.00 86.94 277 MET A C 1
ATOM 2141 O O . MET A 1 277 ? 2.671 5.092 -17.039 1.00 86.94 277 MET A O 1
ATOM 2145 N N . PHE A 1 278 ? 3.605 3.635 -18.457 1.00 88.81 278 PHE A N 1
ATOM 2146 C CA . PHE A 1 278 ? 4.679 4.535 -18.905 1.00 88.81 278 PHE A CA 1
ATOM 2147 C C . PHE A 1 278 ? 4.706 4.669 -20.429 1.00 88.81 278 PHE A C 1
ATOM 2149 O O . PHE A 1 278 ? 5.754 4.541 -21.065 1.00 88.81 278 PHE A O 1
ATOM 2156 N N . SER A 1 279 ? 3.537 4.910 -21.028 1.00 89.31 279 SER A N 1
ATOM 2157 C CA . SER A 1 279 ? 3.361 4.949 -22.487 1.00 89.31 279 SER A CA 1
ATOM 2158 C C . SER A 1 279 ? 4.166 6.063 -23.166 1.00 89.31 279 SER A C 1
ATOM 2160 O O . SER A 1 279 ? 4.504 5.933 -24.343 1.00 89.31 279 SER A O 1
ATOM 2162 N N . SER A 1 280 ? 4.536 7.104 -22.413 1.00 91.31 280 SER A N 1
ATOM 2163 C CA . SER A 1 280 ? 5.442 8.180 -22.832 1.00 91.31 280 SER A CA 1
ATOM 2164 C C . SER A 1 280 ? 6.877 7.706 -23.089 1.00 91.31 280 SER A C 1
ATOM 2166 O O . SER A 1 280 ? 7.599 8.326 -23.869 1.00 91.31 280 SER A O 1
ATOM 2168 N N . VAL A 1 281 ? 7.301 6.595 -22.481 1.00 93.00 281 VAL A N 1
ATOM 2169 C CA . VAL A 1 281 ? 8.607 5.989 -22.745 1.00 93.00 281 VAL A CA 1
ATOM 2170 C C . VAL A 1 281 ? 8.512 5.192 -24.044 1.00 93.00 281 VAL A C 1
ATOM 2172 O O . VAL A 1 281 ? 7.720 4.252 -24.169 1.00 93.00 281 VAL A O 1
ATOM 2175 N N . SER A 1 282 ? 9.320 5.561 -25.038 1.00 95.62 282 SER A N 1
ATOM 2176 C CA . SER A 1 282 ? 9.354 4.859 -26.323 1.00 95.62 282 SER A CA 1
ATOM 2177 C C . SER A 1 282 ? 9.988 3.470 -26.183 1.00 95.62 282 SER A C 1
ATOM 2179 O O . SER A 1 282 ? 10.807 3.227 -25.295 1.00 95.62 282 SER A O 1
ATOM 2181 N N . LYS A 1 283 ? 9.652 2.541 -27.089 1.00 95.44 283 LYS A N 1
ATOM 2182 C CA . LYS A 1 283 ? 10.283 1.206 -27.117 1.00 95.44 283 LYS A CA 1
ATOM 2183 C C . LYS A 1 283 ? 11.803 1.287 -27.294 1.00 95.44 283 LYS A C 1
ATOM 2185 O O . LYS A 1 283 ? 12.536 0.545 -26.647 1.00 95.44 283 LYS A O 1
ATOM 2190 N N . ALA A 1 284 ? 12.268 2.221 -28.128 1.00 95.12 284 ALA A N 1
ATOM 2191 C CA . ALA A 1 284 ? 13.692 2.471 -28.334 1.00 95.12 284 ALA A CA 1
ATOM 2192 C C . ALA A 1 284 ? 14.370 2.929 -27.035 1.00 95.12 284 ALA A C 1
ATOM 2194 O O . ALA A 1 284 ? 15.398 2.371 -26.656 1.00 95.12 284 ALA A O 1
ATOM 2195 N N . LYS A 1 285 ? 13.752 3.870 -26.304 1.00 93.69 285 LYS A N 1
ATOM 2196 C CA . LYS A 1 285 ? 14.295 4.357 -25.032 1.00 93.69 285 LYS A CA 1
ATOM 2197 C C . LYS A 1 285 ? 14.297 3.275 -23.953 1.00 93.69 285 LYS A C 1
ATOM 2199 O O . LYS A 1 285 ? 15.288 3.137 -23.248 1.00 93.69 285 LYS A O 1
ATOM 2204 N N . LEU A 1 286 ? 13.240 2.461 -23.871 1.00 93.38 286 LEU A N 1
ATOM 2205 C CA . LEU A 1 286 ? 13.205 1.282 -22.999 1.00 93.38 286 LEU A CA 1
ATOM 2206 C C . LEU A 1 286 ? 14.373 0.332 -23.307 1.00 93.38 286 LEU A C 1
ATOM 2208 O O . LEU A 1 286 ? 15.071 -0.091 -22.394 1.00 93.38 286 LEU A O 1
ATOM 2212 N N . SER A 1 287 ? 14.607 0.012 -24.583 1.00 93.00 287 SER A N 1
ATOM 2213 C CA . SER A 1 287 ? 15.710 -0.869 -24.987 1.00 93.00 287 SER A CA 1
ATOM 2214 C C . SER A 1 287 ? 17.082 -0.310 -24.616 1.00 93.00 287 SER A C 1
ATOM 2216 O O . SER A 1 287 ? 17.918 -1.047 -24.096 1.00 93.00 287 SER A O 1
ATOM 2218 N N . GLU A 1 288 ? 17.307 0.981 -24.860 1.00 91.06 288 GLU A N 1
ATOM 2219 C CA . GLU A 1 288 ? 18.538 1.681 -24.483 1.00 91.06 288 GLU A CA 1
ATOM 2220 C C . GLU A 1 288 ? 18.760 1.624 -22.965 1.00 91.06 288 GLU A C 1
ATOM 2222 O O . GLU A 1 288 ? 19.814 1.195 -22.497 1.00 91.06 288 GLU A O 1
ATOM 2227 N N . LEU A 1 289 ? 17.750 2.010 -22.182 1.00 86.56 289 LEU A N 1
ATOM 2228 C CA . LEU A 1 289 ? 17.855 2.067 -20.728 1.00 86.56 289 LEU A CA 1
ATOM 2229 C C . LEU A 1 289 ? 17.951 0.681 -20.098 1.00 86.56 289 LEU A C 1
ATOM 2231 O O . LEU A 1 289 ? 18.690 0.523 -19.135 1.00 86.56 289 LEU A O 1
ATOM 2235 N N . TYR A 1 290 ? 17.283 -0.335 -20.644 1.00 86.56 290 TYR A N 1
ATOM 2236 C CA . TYR A 1 290 ? 17.433 -1.711 -20.173 1.00 86.56 290 TYR A CA 1
ATOM 2237 C C . TYR A 1 290 ? 18.859 -2.232 -20.382 1.00 86.56 290 TYR A C 1
ATOM 2239 O O . TYR A 1 290 ? 19.403 -2.903 -19.512 1.00 86.56 290 TYR A O 1
ATOM 2247 N N . ALA A 1 291 ? 19.507 -1.891 -21.499 1.00 83.44 291 ALA A N 1
ATOM 2248 C CA . ALA A 1 291 ? 20.901 -2.269 -21.722 1.00 83.44 291 ALA A CA 1
ATOM 2249 C C . ALA A 1 291 ? 21.865 -1.598 -20.722 1.00 83.44 291 ALA A C 1
ATOM 2251 O O . ALA A 1 291 ? 22.909 -2.166 -20.407 1.00 83.44 291 ALA A O 1
ATOM 2252 N N . ARG A 1 292 ? 21.512 -0.407 -20.217 1.00 81.50 292 ARG A N 1
ATOM 2253 C CA . ARG A 1 292 ? 22.329 0.385 -19.279 1.00 81.50 292 ARG A CA 1
ATOM 2254 C C . ARG A 1 292 ? 22.072 0.040 -17.810 1.00 81.50 292 ARG A C 1
ATOM 2256 O O . ARG A 1 292 ? 23.010 -0.165 -17.048 1.00 81.50 292 ARG A O 1
ATOM 2263 N N . TRP A 1 293 ? 20.802 -0.012 -17.423 1.00 79.31 293 TRP A N 1
ATOM 2264 C CA . TRP A 1 293 ? 20.330 -0.157 -16.043 1.00 79.31 293 TRP A CA 1
ATOM 2265 C C . TRP A 1 293 ? 19.842 -1.571 -15.716 1.00 79.31 293 TRP A C 1
ATOM 2267 O O . TRP A 1 293 ? 19.527 -1.867 -14.563 1.00 79.31 293 TRP A O 1
ATOM 2277 N N . GLY A 1 294 ? 19.745 -2.450 -16.714 1.00 84.31 294 GLY A N 1
ATOM 2278 C CA . GLY A 1 294 ? 19.158 -3.773 -16.565 1.00 84.31 294 GLY A CA 1
ATOM 2279 C C . GLY A 1 294 ? 17.675 -3.713 -16.214 1.00 84.31 294 GLY A C 1
ATOM 2280 O O . GLY A 1 294 ? 16.921 -2.863 -16.680 1.00 84.31 294 GLY A O 1
ATOM 2281 N N . GLY A 1 295 ? 17.248 -4.642 -15.368 1.00 85.19 295 GLY A N 1
ATOM 2282 C CA . GLY A 1 295 ? 15.849 -4.871 -15.031 1.00 85.19 295 GLY A CA 1
ATOM 2283 C C . GLY A 1 295 ? 15.275 -4.019 -13.900 1.00 85.19 295 GLY A C 1
ATOM 2284 O O . GLY A 1 295 ? 14.535 -4.552 -13.080 1.00 85.19 295 GLY A O 1
ATOM 2285 N N . ILE A 1 296 ? 15.645 -2.744 -13.761 1.00 85.88 296 ILE A N 1
ATOM 2286 C CA . ILE A 1 296 ? 15.195 -1.918 -12.624 1.00 85.88 296 ILE A CA 1
ATOM 2287 C C . ILE A 1 296 ? 14.141 -0.902 -13.097 1.00 85.88 296 ILE A C 1
ATOM 2289 O O . ILE A 1 296 ? 14.506 0.134 -13.663 1.00 85.88 296 ILE A O 1
ATOM 2293 N N . PRO A 1 297 ? 12.833 -1.134 -12.839 1.00 87.00 297 PRO A N 1
ATOM 2294 C CA . PRO A 1 297 ? 11.744 -0.298 -13.357 1.00 87.00 297 PRO A CA 1
ATOM 2295 C C . PRO A 1 297 ? 11.886 1.189 -13.051 1.00 87.00 297 PRO A C 1
ATOM 2297 O O . PRO A 1 297 ? 11.557 2.036 -13.877 1.00 87.00 297 PRO A O 1
ATOM 2300 N N . ARG A 1 298 ? 12.386 1.532 -11.861 1.00 85.94 298 ARG A N 1
ATOM 2301 C CA . ARG A 1 298 ? 12.540 2.928 -11.442 1.00 85.94 298 ARG A CA 1
ATOM 2302 C C . ARG A 1 298 ? 13.429 3.731 -12.397 1.00 85.94 298 ARG A C 1
ATOM 2304 O O . ARG A 1 298 ? 13.049 4.836 -12.762 1.00 85.94 298 ARG A O 1
ATOM 2311 N N . TYR A 1 299 ? 14.558 3.178 -12.828 1.00 84.25 299 TYR A N 1
ATOM 2312 C CA . TYR A 1 299 ? 15.494 3.880 -13.714 1.00 84.25 299 TYR A CA 1
ATOM 2313 C C . TYR A 1 299 ? 15.119 3.739 -15.187 1.00 84.25 299 TYR A C 1
ATOM 2315 O O . TYR A 1 299 ? 15.286 4.674 -15.964 1.00 84.25 299 TYR A O 1
ATOM 2323 N N . VAL A 1 300 ? 14.560 2.588 -15.560 1.00 87.81 300 VAL A N 1
ATOM 2324 C CA . VAL A 1 300 ? 14.214 2.287 -16.952 1.00 87.81 300 VAL A CA 1
ATOM 2325 C C . VAL A 1 300 ? 12.885 2.913 -17.387 1.00 87.81 300 VAL A C 1
ATOM 2327 O O . VAL A 1 300 ? 12.705 3.204 -18.567 1.00 87.81 300 VAL A O 1
ATOM 2330 N N . LEU A 1 301 ? 11.953 3.130 -16.454 1.00 89.81 301 LEU A N 1
ATOM 2331 C CA . LEU A 1 301 ? 10.611 3.648 -16.736 1.00 89.81 301 LEU A CA 1
ATOM 2332 C C . LEU A 1 301 ? 10.355 4.979 -16.026 1.00 89.81 301 LEU A C 1
ATOM 2334 O O . LEU A 1 301 ? 10.212 6.006 -16.686 1.00 89.81 301 LEU A O 1
ATOM 2338 N N . LYS A 1 302 ? 10.335 4.991 -14.685 1.00 87.00 302 LYS A N 1
ATOM 2339 C CA . LYS A 1 302 ? 9.934 6.182 -13.907 1.00 87.00 302 LYS A CA 1
ATOM 2340 C C . LYS A 1 302 ? 10.867 7.375 -14.133 1.00 87.00 302 LYS A C 1
ATOM 2342 O O . LYS A 1 302 ? 10.401 8.505 -14.224 1.00 87.00 302 LYS A O 1
ATOM 2347 N N . TYR A 1 303 ? 12.167 7.122 -14.240 1.00 87.12 303 TYR A N 1
ATOM 2348 C CA . TYR A 1 303 ? 13.193 8.142 -14.454 1.00 87.12 303 TYR A CA 1
ATOM 2349 C C . TYR A 1 303 ? 13.799 8.109 -15.857 1.00 87.12 303 TYR A C 1
ATOM 2351 O O . TYR A 1 303 ? 14.884 8.644 -16.074 1.00 87.12 303 TYR A O 1
ATOM 2359 N N . ALA A 1 304 ? 13.084 7.539 -16.830 1.00 87.12 304 ALA A N 1
ATOM 2360 C CA . ALA A 1 304 ? 13.582 7.396 -18.195 1.00 87.12 304 ALA A CA 1
ATOM 2361 C C . ALA A 1 304 ? 13.976 8.728 -18.864 1.00 87.12 304 ALA A C 1
ATOM 2363 O O . ALA A 1 304 ? 14.820 8.746 -19.761 1.00 87.12 304 ALA A O 1
ATOM 2364 N N . ALA A 1 305 ? 13.360 9.832 -18.430 1.00 86.44 305 ALA A N 1
ATOM 2365 C CA . ALA A 1 305 ? 13.594 11.182 -18.936 1.00 86.44 305 ALA A CA 1
ATOM 2366 C C . ALA A 1 305 ? 14.462 12.055 -18.009 1.00 86.44 305 ALA A C 1
ATOM 2368 O O . ALA A 1 305 ? 14.575 13.249 -18.261 1.00 86.44 305 ALA A O 1
ATOM 2369 N N . ASN A 1 306 ? 15.044 11.504 -16.937 1.00 85.81 306 ASN A N 1
ATOM 2370 C CA . ASN A 1 306 ? 15.892 12.266 -16.019 1.00 85.81 306 ASN A CA 1
ATOM 2371 C C . ASN A 1 306 ? 17.368 12.180 -16.466 1.00 85.81 306 ASN A C 1
ATOM 2373 O O . ASN A 1 306 ? 17.961 11.115 -16.281 1.00 85.81 306 ASN A O 1
ATOM 2377 N N . PRO A 1 307 ? 17.957 13.251 -17.041 1.00 82.56 307 PRO A N 1
ATOM 2378 C CA . PRO A 1 307 ? 19.333 13.239 -17.535 1.00 82.56 307 PRO A CA 1
ATOM 2379 C C . PRO A 1 307 ? 20.372 13.152 -16.412 1.00 82.56 307 PRO A C 1
ATOM 2381 O O . PRO A 1 307 ? 21.349 12.432 -16.577 1.00 82.56 307 PRO A O 1
ATOM 2384 N N . GLU A 1 308 ? 20.131 13.781 -15.259 1.00 83.25 308 GLU A N 1
ATOM 2385 C CA . GLU A 1 308 ? 21.062 13.785 -14.119 1.00 83.25 308 GLU A CA 1
ATOM 2386 C C . GLU A 1 308 ? 21.348 12.356 -13.648 1.00 83.25 308 GLU A C 1
ATOM 2388 O O . GLU A 1 308 ? 22.497 11.956 -13.494 1.00 83.25 308 GLU A O 1
ATOM 2393 N N . LEU A 1 309 ? 20.304 11.528 -13.528 1.00 76.69 309 LEU A N 1
ATOM 2394 C CA . LEU A 1 309 ? 20.468 10.121 -13.156 1.00 76.69 309 LEU A CA 1
ATOM 2395 C C . LEU A 1 309 ? 21.226 9.315 -14.222 1.00 76.69 309 LEU A C 1
ATOM 2397 O O . LEU A 1 309 ? 21.936 8.371 -13.879 1.00 76.69 309 LEU A O 1
ATOM 2401 N N . GLN A 1 310 ? 21.093 9.662 -15.509 1.00 77.94 310 GLN A N 1
ATOM 2402 C CA . GLN A 1 310 ? 21.878 9.016 -16.570 1.00 77.94 310 GLN A CA 1
ATOM 2403 C C . GLN A 1 310 ? 23.358 9.397 -16.474 1.00 77.94 310 GLN A C 1
ATOM 2405 O O . GLN A 1 310 ? 24.215 8.524 -16.598 1.00 77.94 310 GLN A O 1
ATOM 2410 N N . GLU A 1 311 ? 23.646 10.671 -16.211 1.00 79.38 311 GLU A N 1
ATOM 2411 C CA . GLU A 1 311 ? 25.004 11.181 -16.015 1.00 79.38 311 GLU A CA 1
ATOM 2412 C C . GLU A 1 311 ? 25.666 10.567 -14.774 1.00 79.38 311 GLU A C 1
ATOM 2414 O O . GLU A 1 311 ? 26.838 10.197 -14.822 1.00 79.38 311 GLU A O 1
ATOM 2419 N N . GLU A 1 312 ? 24.915 10.368 -13.686 1.00 75.88 312 GLU A N 1
ATOM 2420 C CA . GLU A 1 312 ? 25.406 9.677 -12.489 1.00 75.88 312 GLU A CA 1
ATOM 2421 C C . GLU A 1 312 ? 25.826 8.227 -12.781 1.00 75.88 312 GLU A C 1
ATOM 2423 O O . GLU A 1 312 ? 26.867 7.770 -12.290 1.00 75.88 312 GLU A O 1
ATOM 2428 N N . LEU A 1 313 ? 25.061 7.500 -13.607 1.00 74.31 313 LEU A N 1
ATOM 2429 C CA . LEU A 1 313 ? 25.462 6.165 -14.054 1.00 74.31 313 LEU A CA 1
ATOM 2430 C C . LEU A 1 313 ? 26.729 6.217 -14.900 1.00 74.31 313 LEU A C 1
ATOM 2432 O O . LEU A 1 313 ? 27.634 5.412 -14.682 1.00 74.31 313 LEU A O 1
ATOM 2436 N N . ASP A 1 314 ? 26.804 7.148 -15.847 1.00 74.25 314 ASP A N 1
ATOM 2437 C CA . ASP A 1 314 ? 27.961 7.282 -16.728 1.00 74.25 314 ASP A CA 1
ATOM 2438 C C . ASP A 1 314 ? 29.229 7.618 -15.928 1.00 74.25 314 ASP A C 1
ATOM 2440 O O . ASP A 1 314 ? 30.274 6.998 -16.136 1.00 74.25 314 ASP A O 1
ATOM 2444 N N . ALA A 1 315 ? 29.127 8.501 -14.931 1.00 72.81 315 ALA A N 1
ATOM 2445 C CA . ALA A 1 315 ? 30.212 8.821 -14.006 1.00 72.81 315 ALA A CA 1
ATOM 2446 C C . ALA A 1 315 ? 30.639 7.606 -13.163 1.00 72.81 315 ALA A C 1
ATOM 2448 O O . ALA A 1 315 ? 31.837 7.350 -12.982 1.00 72.81 315 ALA A O 1
ATOM 2449 N N . ALA A 1 316 ? 29.678 6.814 -12.675 1.00 67.00 316 ALA A N 1
ATOM 2450 C CA . ALA A 1 316 ? 29.973 5.585 -11.949 1.00 67.00 316 ALA A CA 1
ATOM 2451 C C . ALA A 1 316 ? 30.686 4.567 -12.852 1.00 67.00 316 ALA A C 1
ATOM 2453 O O . ALA A 1 316 ? 31.735 4.044 -12.475 1.00 67.00 316 ALA A O 1
ATOM 2454 N N . VAL A 1 317 ? 30.177 4.324 -14.064 1.00 66.69 317 VAL A N 1
ATOM 2455 C CA . VAL A 1 317 ? 30.781 3.404 -15.042 1.00 66.69 317 VAL A CA 1
ATOM 2456 C C . VAL A 1 317 ? 32.184 3.862 -15.443 1.00 66.69 317 VAL A C 1
ATOM 2458 O O . VAL A 1 317 ? 33.100 3.041 -15.457 1.00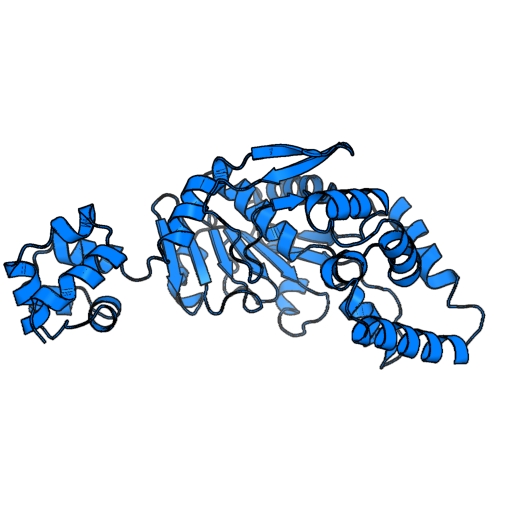 66.69 317 VAL A O 1
ATOM 2461 N N . ALA A 1 318 ? 32.392 5.156 -15.698 1.00 66.56 318 ALA A N 1
ATOM 2462 C CA . ALA A 1 318 ? 33.706 5.716 -16.019 1.00 66.56 318 ALA A CA 1
ATOM 2463 C C . ALA A 1 318 ? 34.720 5.495 -14.885 1.00 66.56 318 ALA A C 1
ATOM 2465 O O . ALA A 1 318 ? 35.872 5.140 -15.136 1.00 66.56 318 ALA A O 1
ATOM 2466 N N . THR A 1 319 ? 34.270 5.612 -13.632 1.00 63.66 319 THR A N 1
ATOM 2467 C CA . THR A 1 319 ? 35.091 5.305 -12.453 1.00 63.66 319 THR A CA 1
ATOM 2468 C C . THR A 1 319 ? 35.512 3.829 -12.428 1.00 63.66 319 THR A C 1
ATOM 2470 O O . THR A 1 319 ? 36.638 3.524 -12.046 1.00 63.66 319 THR A O 1
ATOM 2473 N N . TYR A 1 320 ? 34.653 2.903 -12.870 1.00 54.16 320 TYR A N 1
ATOM 2474 C CA . TYR A 1 320 ? 34.948 1.463 -12.905 1.00 54.16 320 TYR A CA 1
ATOM 2475 C C . TYR A 1 320 ? 35.813 1.028 -14.097 1.00 54.16 320 TYR A C 1
ATOM 2477 O O . TYR A 1 320 ? 36.684 0.171 -13.943 1.00 54.16 320 TYR A O 1
ATOM 2485 N N . CYS A 1 321 ? 35.597 1.604 -15.281 1.00 52.72 321 CYS A N 1
ATOM 2486 C CA . CYS A 1 321 ? 36.344 1.252 -16.494 1.00 52.72 321 CYS A CA 1
ATOM 2487 C C . CYS A 1 321 ? 37.823 1.664 -16.434 1.00 52.72 321 CYS A C 1
ATOM 2489 O O . CYS A 1 321 ? 38.639 1.075 -17.139 1.00 52.72 321 CYS A O 1
ATOM 2491 N N . ASN A 1 322 ? 38.182 2.603 -15.556 1.00 49.41 322 ASN A N 1
ATOM 2492 C CA . ASN A 1 322 ? 39.574 2.959 -15.276 1.00 49.41 322 ASN A CA 1
ATOM 2493 C C . ASN A 1 322 ? 40.314 1.957 -14.366 1.00 49.41 322 ASN A C 1
ATOM 2495 O O . ASN A 1 322 ? 41.510 2.133 -14.152 1.00 49.41 322 ASN A O 1
ATOM 2499 N N . VAL A 1 323 ? 39.641 0.928 -13.824 1.00 46.34 323 VAL A N 1
ATOM 2500 C CA . VAL A 1 323 ? 40.239 0.023 -12.820 1.00 46.34 323 VAL A CA 1
ATOM 2501 C C . VAL A 1 323 ? 40.502 -1.396 -13.335 1.00 46.34 323 VAL A C 1
ATOM 2503 O O . VAL A 1 323 ? 41.429 -2.019 -12.845 1.00 46.34 323 VAL A O 1
ATOM 2506 N N . ASP A 1 324 ? 39.778 -1.918 -14.331 1.00 41.50 324 ASP A N 1
ATOM 2507 C CA . ASP A 1 324 ? 40.191 -3.123 -15.076 1.00 41.50 324 ASP A CA 1
ATOM 2508 C C . ASP A 1 324 ? 39.182 -3.450 -16.190 1.00 41.50 324 ASP A C 1
ATOM 2510 O O . ASP A 1 324 ? 37.994 -3.682 -15.938 1.00 41.50 324 ASP A O 1
ATOM 2514 N N . TYR A 1 325 ? 39.660 -3.557 -17.434 1.00 36.31 325 TYR A N 1
ATOM 2515 C CA . TYR A 1 325 ? 38.857 -3.799 -18.650 1.00 36.31 325 TYR A CA 1
ATOM 2516 C C . TYR A 1 325 ? 38.074 -5.134 -18.651 1.00 36.31 325 TYR A C 1
ATOM 2518 O O . TYR A 1 325 ? 37.264 -5.386 -19.546 1.00 36.31 325 TYR A O 1
ATOM 2526 N N . LYS A 1 326 ? 38.294 -6.011 -17.661 1.00 36.53 326 LYS A N 1
ATOM 2527 C CA . LYS A 1 326 ? 37.661 -7.336 -17.562 1.00 36.53 326 LYS A CA 1
ATOM 2528 C C . LYS A 1 326 ? 36.411 -7.389 -16.679 1.00 36.53 326 LYS A C 1
ATOM 2530 O O . LYS A 1 326 ? 35.668 -8.355 -16.796 1.00 36.53 326 LYS A O 1
ATOM 2535 N N . CYS A 1 327 ? 36.114 -6.389 -15.848 1.00 38.34 327 CYS A N 1
ATOM 2536 C CA . CYS A 1 327 ? 35.022 -6.518 -14.870 1.00 38.34 327 CYS A CA 1
ATOM 2537 C C . CYS A 1 327 ? 33.638 -6.111 -15.412 1.00 38.34 327 CYS A C 1
ATOM 2539 O O . CYS A 1 327 ? 32.653 -6.781 -15.110 1.00 38.34 327 CYS A O 1
ATOM 2541 N N . ALA A 1 328 ? 33.532 -5.093 -16.271 1.00 38.72 328 ALA A N 1
ATOM 2542 C CA . ALA A 1 328 ? 32.231 -4.525 -16.662 1.00 38.72 328 ALA A CA 1
ATOM 2543 C C . ALA A 1 328 ? 31.303 -5.500 -17.425 1.00 38.72 328 ALA A C 1
ATOM 2545 O O . ALA A 1 328 ? 30.090 -5.484 -17.219 1.00 38.72 328 ALA A O 1
ATOM 2546 N N . LYS A 1 329 ? 31.853 -6.411 -18.246 1.00 33.38 329 LYS A N 1
ATOM 2547 C CA . LYS A 1 329 ? 31.065 -7.463 -18.927 1.00 33.38 329 LYS A CA 1
ATOM 2548 C C . LYS A 1 329 ? 30.602 -8.586 -17.986 1.00 33.38 329 LYS A C 1
ATOM 2550 O O . LYS A 1 329 ? 29.586 -9.221 -18.257 1.00 33.38 329 LYS A O 1
ATOM 2555 N N . TYR A 1 330 ? 31.310 -8.824 -16.879 1.00 34.25 330 TYR A N 1
ATOM 2556 C CA . TYR A 1 330 ? 31.012 -9.932 -15.964 1.00 34.25 330 TYR A CA 1
ATOM 2557 C C . TYR A 1 330 ? 29.928 -9.596 -14.934 1.00 34.25 330 TYR A C 1
ATOM 2559 O O . TYR A 1 330 ? 29.145 -10.482 -14.590 1.00 34.25 330 TYR A O 1
ATOM 2567 N N . VAL A 1 331 ? 29.815 -8.332 -14.509 1.00 40.31 331 VAL A N 1
ATOM 2568 C CA . VAL A 1 331 ? 28.843 -7.889 -13.486 1.00 40.31 331 VAL A CA 1
ATOM 2569 C C . VAL A 1 331 ? 27.396 -8.169 -13.900 1.00 40.31 331 VAL A C 1
ATOM 2571 O O . VAL A 1 331 ? 26.600 -8.640 -13.090 1.00 40.31 331 VAL A O 1
ATOM 2574 N N . TRP A 1 332 ? 27.073 -7.970 -15.178 1.00 41.59 332 TRP A N 1
ATOM 2575 C CA . TRP A 1 332 ? 25.724 -8.193 -15.701 1.00 41.59 332 TRP A CA 1
ATOM 2576 C C . TRP A 1 332 ? 25.464 -9.652 -16.099 1.00 41.59 332 TRP A C 1
ATOM 2578 O O . TRP A 1 332 ? 24.357 -10.146 -15.907 1.00 41.59 332 TRP A O 1
ATOM 2588 N N . SER A 1 333 ? 26.486 -10.386 -16.563 1.00 31.89 333 SER A N 1
ATOM 2589 C CA . SER A 1 333 ? 26.343 -11.815 -16.896 1.00 31.89 333 SER A CA 1
ATOM 2590 C C . SER A 1 333 ? 26.072 -12.691 -15.664 1.00 31.89 333 SER A C 1
ATOM 2592 O O . SER A 1 333 ? 25.308 -13.650 -15.747 1.00 31.89 333 SER A O 1
ATOM 2594 N N . ILE A 1 334 ? 26.628 -12.328 -14.500 1.00 35.69 334 ILE A N 1
ATOM 2595 C CA . ILE A 1 334 ? 26.413 -13.044 -13.235 1.00 35.69 334 ILE A CA 1
ATOM 2596 C C . ILE A 1 334 ? 25.002 -12.785 -12.683 1.00 35.69 334 ILE A C 1
ATOM 2598 O O . ILE A 1 334 ? 24.416 -13.689 -12.092 1.00 35.69 334 ILE A O 1
ATOM 2602 N N . GLY A 1 335 ? 24.412 -11.609 -12.931 1.00 34.94 335 GLY A N 1
ATOM 2603 C CA . GLY A 1 335 ? 23.007 -11.334 -12.604 1.00 34.94 335 GLY A CA 1
ATOM 2604 C C . GLY A 1 335 ? 22.040 -12.248 -13.364 1.00 34.94 335 GLY A C 1
ATOM 2605 O O . GLY A 1 335 ? 21.118 -12.803 -12.770 1.00 34.94 335 GLY A O 1
ATOM 2606 N N . THR A 1 336 ? 22.307 -12.488 -14.649 1.00 33.31 336 THR A N 1
ATOM 2607 C CA . THR A 1 336 ? 21.510 -13.398 -15.487 1.00 33.31 336 THR A CA 1
ATOM 2608 C C . THR A 1 336 ? 21.767 -14.874 -15.153 1.00 33.31 336 THR A C 1
ATOM 2610 O O . THR A 1 336 ? 20.826 -15.659 -15.108 1.00 33.31 336 THR A O 1
ATOM 2613 N N . LEU A 1 337 ? 23.010 -15.266 -14.841 1.00 26.27 337 LEU A N 1
ATOM 2614 C CA . LEU A 1 337 ? 23.354 -16.644 -14.447 1.00 26.27 337 LEU A CA 1
ATOM 2615 C C . LEU A 1 337 ? 22.875 -17.020 -13.032 1.00 26.27 337 LEU A C 1
ATOM 2617 O O . LEU A 1 337 ? 22.542 -18.180 -12.794 1.00 26.27 337 LEU A O 1
ATOM 2621 N N . LEU A 1 338 ? 22.781 -16.063 -12.102 1.00 28.86 338 LEU A N 1
ATOM 2622 C CA . LEU A 1 338 ? 22.181 -16.290 -10.780 1.00 28.86 338 LEU A CA 1
ATOM 2623 C C . LEU A 1 338 ? 20.646 -16.264 -10.818 1.00 28.86 338 LEU A C 1
ATOM 2625 O O . LEU A 1 338 ? 20.022 -16.959 -10.018 1.00 28.86 338 LEU A O 1
ATOM 2629 N N . ALA A 1 339 ? 20.031 -15.541 -11.762 1.00 29.55 339 ALA A N 1
ATOM 2630 C CA . ALA A 1 339 ? 18.578 -15.553 -11.953 1.00 29.55 339 ALA A CA 1
ATOM 2631 C C . ALA A 1 339 ? 18.048 -16.925 -12.412 1.00 29.55 339 ALA A C 1
ATOM 2633 O O . ALA A 1 339 ? 16.938 -17.300 -12.045 1.00 29.55 339 ALA A O 1
ATOM 2634 N N . VAL A 1 340 ? 18.854 -17.711 -13.139 1.00 26.19 340 VAL A N 1
ATOM 2635 C CA . VAL A 1 340 ? 18.483 -19.075 -13.568 1.00 26.19 340 VAL A CA 1
ATOM 2636 C C . VAL A 1 340 ? 18.580 -20.098 -12.421 1.00 26.19 340 VAL A C 1
ATOM 2638 O O . VAL A 1 340 ? 17.908 -21.122 -12.466 1.00 26.19 340 VAL A O 1
ATOM 2641 N N . ASN A 1 341 ? 19.335 -19.809 -11.353 1.00 25.75 341 ASN A N 1
ATOM 2642 C CA . ASN A 1 341 ? 19.593 -20.757 -10.256 1.00 25.75 341 ASN A CA 1
ATOM 2643 C C . ASN A 1 341 ? 19.057 -20.331 -8.875 1.00 25.75 341 ASN A C 1
ATOM 2645 O O . ASN A 1 341 ? 19.371 -20.978 -7.878 1.00 25.75 341 ASN A O 1
ATOM 2649 N N . MET A 1 342 ? 18.241 -19.277 -8.776 1.00 27.64 342 MET A N 1
ATOM 2650 C CA . MET A 1 342 ? 17.670 -18.836 -7.493 1.00 27.64 342 MET A CA 1
ATOM 2651 C C . MET A 1 342 ? 16.155 -18.607 -7.542 1.00 27.64 342 MET A C 1
ATOM 2653 O O . MET A 1 342 ? 15.642 -17.597 -7.063 1.00 27.64 342 MET A O 1
ATOM 2657 N N . ILE A 1 343 ? 15.424 -19.607 -8.039 1.00 32.88 343 ILE A N 1
ATOM 2658 C CA . ILE A 1 343 ? 14.114 -19.939 -7.470 1.00 32.88 343 ILE A CA 1
ATOM 2659 C C . ILE A 1 343 ? 14.366 -20.986 -6.380 1.00 32.88 343 ILE A C 1
ATOM 2661 O O . ILE A 1 343 ? 14.379 -22.178 -6.670 1.00 32.88 343 ILE A O 1
ATOM 2665 N N . VAL A 1 344 ? 14.572 -20.540 -5.135 1.00 31.05 344 VAL A N 1
ATOM 2666 C CA . VAL A 1 344 ? 14.345 -21.359 -3.927 1.00 31.05 344 VAL A CA 1
ATOM 2667 C C . VAL A 1 344 ? 13.652 -20.527 -2.869 1.00 31.05 344 VAL A C 1
ATOM 2669 O O . VAL A 1 344 ? 14.088 -19.394 -2.572 1.00 31.05 344 VAL A O 1
#

Sequence (344 aa):
MDWLSLRAPLEAWLKSAGAAKFSDEDLRVLWQGGYNTLVDLKVATRASLERAGLRPARVDQILSAQGRAGASFEEFWKKLPKAVVAQSSQNFEVLQLADGTAFPDPGHSTTLLVHPCYHTLCKKIFASVGKSDPPSRQVLIRGTPGKLMGLSAGAKLFWEMGDGIGKSTFLDYLLYRLACQGKTVVWCSKSVLDSVLLFTPNGVFEATSTAAFREELRDPSTWFLCDAVEPPSKVAITVMASSPRNSNYNEYAKQAGLRLWMGPWSYVELEAARGIMFSSVSKAKLSELYARWGGIPRYVLKYAANPELQEELDAAVATYCNVDYKCAKYVWSIGTLLAVNMIV

Radius of gyration: 24.14 Å; chains: 1; bounding box: 69×54×60 Å

Foldseek 3Di:
DDLCQVQVVCCQQLNVVLSVVQDPVLSVLCVVLVNNYLVSLLPDDLVSSVVSVHDPVNSCSSVVSRQFDGPQQQVQLVQLLVFDFDAFPLRWTKTATDPSHAQLFPVSHRIATDDPCLVVVLVQLVVQLVDPDLQSLQEEEFADQLPDPDDDQLSVVSLCLSPQLCLVVSLSVVSSVCSNVQAWEWEEEVPGDCWIWIDHNVHIGIDNDCVVVVVLLQACRYEYEYEQAADPHSRHRYYYYYRPDDPRCPVSVVRRSHYHYRYFADLSSLVRCCVPPQVVQDPVLLVVQCVQSNRRNCVSGVCSPPVVSVVSSVVSVVVVCVPDVPVPVVSVVVSVVVVVVPPD

Secondary structure (DSSP, 8-state):
--GGGGHHHHHHHH-HHHHTTS-HHHHHHHHHTT--SHHHHHH--HHHHHHTT--HHHHHHHHHHTTBPPHHHHHHHHHGGG-EEEE-TTS-EEEEPPTT---SSTT---EEE--THHHHHHHHHHHHHTSSSTGGGEEEEEEPP---TT-TTHHHHHHHTTTTSSHHHHHHHHHHHHHHTT--EEEEETTT-SSEEEEETTEEEEESSGGGGTTGGGSTT-EEEEES---S-SSSEEEEEE-S--GGGHHHHHH-SEEEEEPPPPHHHHHHHHHHH-TTS-HHHHHHHHHHH-S-HIIIIITTT-HHHHHHHHHHHHHHHTT-TTTHHHHHHHHHHHHTT---